Protein AF-A0A9D1E5A9-F1 (afdb_monomer_lite)

Sequence (205 aa):
MDGVTQFFGNIFSHISALPFGQLIVIALGVYGGLMAVYAALCALSPRLRSVSKKPVLHFITVFSVVFLGLLLIEMSMNEALFFAALFWLAGYLYYGALCALARPRARTAPRPSNYVSSLPPRAAPREVPREVPPAANSGVRLDHALSIADKLLLKPLSRADRQELEKIKTTLTVIQVKGNPTAQEGEIINGQFNALVKLMAKYGY

Secondary structure (DSSP, 8-state):
-HHHHHHHHHHHHHHHTS-HHHHHHHHHHHHHHHHHHHHHHHHH-HHHHHS--HHHHHHHHHHHHHHHHHHTTTS-HHHHHHHHHHHHHHHHHHHHHHHHHTPPS------------------PPP---------TTHHHHHHHHHHHHHHHHTS---HHHHHHHHHHHHHHHHHHHTSS--HHHHHHHHHHHHHHHHHHHHH--

pLDDT: mean 70.75, std 15.89, range [37.22, 92.44]

Organism: NCBI:txid2840744

Radius of gyration: 29.22 Å; chains: 1; bounding box: 62×41×79 Å

Structure (mmCIF, N/CA/C/O backbone):
data_AF-A0A9D1E5A9-F1
#
_entry.id   AF-A0A9D1E5A9-F1
#
loop_
_atom_site.group_PDB
_atom_site.id
_atom_site.type_symbol
_atom_site.label_atom_id
_atom_site.label_alt_id
_atom_site.label_comp_id
_atom_site.label_asym_id
_atom_site.label_entity_id
_atom_site.label_seq_id
_atom_site.pdbx_PDB_ins_code
_atom_site.Cartn_x
_atom_site.Cartn_y
_atom_site.Cartn_z
_atom_site.occupancy
_atom_site.B_iso_or_equiv
_atom_site.auth_seq_id
_atom_site.auth_comp_id
_atom_site.auth_asym_id
_atom_site.auth_atom_id
_atom_site.pdbx_PDB_model_num
ATOM 1 N N . MET A 1 1 ? 28.689 -18.871 -6.318 1.00 57.12 1 MET A N 1
ATOM 2 C CA . MET A 1 1 ? 27.641 -17.811 -6.308 1.00 57.12 1 MET A CA 1
ATOM 3 C C . MET A 1 1 ? 26.966 -17.652 -7.677 1.00 57.12 1 MET A C 1
ATOM 5 O O . MET A 1 1 ? 26.038 -16.871 -7.834 1.00 57.12 1 MET A O 1
ATOM 9 N N . ASP A 1 2 ? 27.379 -18.450 -8.654 1.00 69.50 2 ASP A N 1
ATOM 10 C CA . ASP A 1 2 ? 27.373 -18.121 -10.078 1.00 69.50 2 ASP A CA 1
ATOM 11 C C . ASP A 1 2 ? 26.014 -18.383 -10.733 1.00 69.50 2 ASP A C 1
ATOM 13 O O . ASP A 1 2 ? 25.597 -17.648 -11.624 1.00 69.50 2 ASP A O 1
ATOM 17 N N . GLY A 1 3 ? 25.264 -19.360 -10.210 1.00 73.94 3 GLY A N 1
ATOM 18 C CA . GLY A 1 3 ? 23.892 -19.640 -10.639 1.00 73.94 3 GLY A CA 1
ATOM 19 C C . GLY A 1 3 ? 22.911 -18.498 -10.346 1.00 73.94 3 GLY A C 1
ATOM 20 O O . GLY A 1 3 ? 21.967 -18.303 -11.105 1.00 73.94 3 GLY A O 1
ATOM 21 N N . VAL A 1 4 ? 23.148 -17.695 -9.299 1.00 76.81 4 VAL A N 1
ATOM 22 C CA . VAL A 1 4 ? 22.325 -16.506 -9.008 1.00 76.81 4 VAL A CA 1
ATOM 23 C C . VAL A 1 4 ? 22.627 -15.404 -10.024 1.00 76.81 4 VAL A C 1
ATOM 25 O O . VAL A 1 4 ? 21.707 -14.804 -10.576 1.00 76.81 4 VAL A O 1
ATOM 28 N N . THR A 1 5 ? 23.906 -15.186 -10.338 1.00 80.56 5 THR A N 1
ATOM 29 C CA . THR A 1 5 ? 24.345 -14.223 -11.357 1.00 80.56 5 THR A CA 1
ATOM 30 C C . THR A 1 5 ? 23.850 -14.605 -12.754 1.00 80.56 5 THR A C 1
ATOM 32 O O . THR A 1 5 ? 23.368 -13.739 -13.478 1.00 80.56 5 THR A O 1
ATOM 35 N N . GLN A 1 6 ? 23.884 -15.894 -13.120 1.00 81.81 6 GLN A N 1
ATOM 36 C CA . GLN A 1 6 ? 23.291 -16.397 -14.368 1.00 81.81 6 GLN A CA 1
ATOM 37 C C . GLN A 1 6 ? 21.768 -16.234 -14.404 1.00 81.81 6 GLN A C 1
ATOM 39 O O . GLN A 1 6 ? 21.230 -15.822 -15.428 1.00 81.81 6 GLN A O 1
ATOM 44 N N . PHE A 1 7 ? 21.065 -16.517 -13.304 1.00 82.50 7 PHE A N 1
ATOM 45 C CA . PHE A 1 7 ? 19.612 -16.349 -13.230 1.00 82.50 7 PHE A CA 1
ATOM 46 C C . PHE A 1 7 ? 19.197 -14.888 -13.446 1.00 82.50 7 PHE A C 1
ATOM 48 O O . PHE A 1 7 ? 18.359 -14.607 -14.304 1.00 82.50 7 PHE A O 1
ATOM 55 N N . PHE A 1 8 ? 19.834 -13.946 -12.741 1.00 82.56 8 PHE A N 1
ATOM 56 C CA . PHE A 1 8 ? 19.594 -12.520 -12.966 1.00 82.56 8 PHE A CA 1
ATOM 57 C C . PHE A 1 8 ? 20.045 -12.065 -14.357 1.00 82.56 8 PHE A C 1
ATOM 59 O O . PHE A 1 8 ? 19.321 -11.298 -14.979 1.00 82.56 8 PHE A O 1
ATOM 66 N N . GLY A 1 9 ? 21.168 -12.565 -14.882 1.00 80.88 9 GLY A N 1
ATOM 67 C CA . GLY A 1 9 ? 21.635 -12.258 -16.238 1.00 80.88 9 GLY A CA 1
ATOM 68 C C . GLY A 1 9 ? 20.645 -12.681 -17.328 1.00 80.88 9 GLY A C 1
ATOM 69 O O . GLY A 1 9 ? 20.350 -11.889 -18.220 1.00 80.88 9 GLY A O 1
ATOM 70 N N . ASN A 1 10 ? 20.067 -13.880 -17.214 1.00 81.88 10 ASN A N 1
ATOM 71 C CA . ASN A 1 10 ? 19.037 -14.375 -18.133 1.00 81.88 10 ASN A CA 1
ATOM 72 C C . ASN A 1 10 ? 17.730 -13.577 -18.014 1.00 81.88 10 ASN A C 1
ATOM 74 O O . ASN A 1 10 ? 17.107 -13.250 -19.018 1.00 81.88 10 ASN A O 1
ATOM 78 N N . ILE A 1 11 ? 17.314 -13.213 -16.796 1.00 80.50 11 ILE A N 1
ATOM 79 C CA . ILE A 1 11 ? 16.156 -12.328 -16.607 1.00 80.50 11 ILE A CA 1
ATOM 80 C C . ILE A 1 11 ? 16.420 -10.957 -17.240 1.00 80.50 11 ILE A C 1
ATOM 82 O O . ILE A 1 11 ? 15.552 -10.424 -17.927 1.00 80.50 11 ILE A O 1
ATOM 86 N N . PHE A 1 12 ? 17.616 -10.396 -17.054 1.00 77.56 12 PHE A N 1
ATOM 87 C CA . PHE A 1 12 ? 17.957 -9.075 -17.570 1.00 77.56 12 PHE A CA 1
ATOM 88 C C . PHE A 1 12 ? 18.036 -9.050 -19.100 1.00 77.56 12 PHE A C 1
ATOM 90 O O . PHE A 1 12 ? 17.557 -8.093 -19.698 1.00 77.56 12 PHE A O 1
ATOM 97 N N . SER A 1 13 ? 18.562 -10.102 -19.741 1.00 80.56 13 SER A N 1
ATOM 98 C CA . SER A 1 13 ? 18.599 -10.210 -21.207 1.00 80.56 13 SER A CA 1
ATOM 99 C C . SER A 1 13 ? 17.213 -10.412 -21.828 1.00 80.56 13 SER A C 1
ATOM 101 O O . SER A 1 13 ? 16.946 -9.894 -22.911 1.00 80.56 13 SER A O 1
ATOM 103 N N . HIS A 1 14 ? 16.297 -11.097 -21.136 1.00 76.69 14 HIS A N 1
ATOM 104 C CA . HIS A 1 14 ? 14.894 -11.164 -21.550 1.00 76.69 14 HIS A CA 1
ATOM 105 C C . HIS A 1 14 ? 14.150 -9.837 -21.340 1.00 76.69 14 HIS A C 1
ATOM 107 O O . HIS A 1 14 ? 13.313 -9.483 -22.165 1.00 76.69 14 HIS A O 1
ATOM 113 N N . ILE A 1 15 ? 14.460 -9.085 -20.278 1.00 73.56 15 ILE A N 1
ATOM 114 C CA . ILE A 1 15 ? 13.866 -7.766 -20.008 1.00 73.56 15 ILE A CA 1
ATOM 115 C C . ILE A 1 15 ? 14.367 -6.709 -21.001 1.00 73.56 15 ILE A C 1
ATOM 117 O O . ILE A 1 15 ? 13.559 -5.942 -21.513 1.00 73.56 15 ILE A O 1
ATOM 121 N N . SER A 1 16 ? 15.667 -6.677 -21.314 1.00 71.56 16 SER A N 1
ATOM 122 C CA . SER A 1 16 ? 16.247 -5.691 -22.239 1.00 71.56 16 SER A CA 1
ATOM 123 C C . SER A 1 16 ? 15.871 -5.919 -23.707 1.00 71.56 16 SER A C 1
ATOM 125 O O . SER A 1 16 ? 16.004 -5.005 -24.517 1.00 71.56 16 SER A O 1
ATOM 127 N N . ALA A 1 17 ? 15.380 -7.112 -24.054 1.00 77.88 17 ALA A N 1
ATOM 128 C CA . ALA A 1 17 ? 14.833 -7.418 -25.373 1.00 77.88 17 ALA A CA 1
ATOM 129 C C . ALA A 1 17 ? 13.390 -6.908 -25.577 1.00 77.88 17 ALA A C 1
ATOM 131 O O . ALA A 1 17 ? 12.892 -6.934 -26.704 1.00 77.88 17 ALA A O 1
ATOM 132 N N . LEU A 1 18 ? 12.699 -6.467 -24.516 1.00 76.69 18 LEU A N 1
ATOM 133 C CA . LEU A 1 18 ? 11.325 -5.970 -24.604 1.00 76.69 18 LEU A CA 1
ATOM 134 C C . LEU A 1 18 ? 11.294 -4.458 -24.880 1.00 76.69 18 LEU A C 1
ATOM 136 O O . LEU A 1 18 ? 11.991 -3.698 -24.206 1.00 76.69 18 LEU A O 1
ATOM 140 N N . PRO A 1 19 ? 10.439 -3.977 -25.803 1.00 84.38 19 PRO A N 1
ATOM 141 C CA . PRO A 1 19 ? 10.225 -2.547 -25.981 1.00 84.38 19 PRO A CA 1
ATOM 142 C C . PRO A 1 19 ? 9.582 -1.940 -24.726 1.00 84.38 19 PRO A C 1
ATOM 144 O O . PRO A 1 19 ? 8.688 -2.530 -24.112 1.00 84.38 19 PRO A O 1
ATOM 147 N N . PHE A 1 20 ? 9.984 -0.717 -24.385 1.00 80.31 20 PHE A N 1
ATOM 148 C CA . PHE A 1 20 ? 9.565 0.005 -23.179 1.00 80.31 20 PHE A CA 1
ATOM 149 C C . PHE A 1 20 ? 8.044 0.054 -22.959 1.00 80.31 20 PHE A C 1
ATOM 151 O O . PHE A 1 20 ? 7.558 -0.179 -21.850 1.00 80.31 20 PHE A O 1
ATOM 158 N N . GLY A 1 21 ? 7.268 0.248 -24.030 1.00 82.50 21 GLY A N 1
ATOM 159 C CA . GLY A 1 21 ? 5.804 0.213 -23.967 1.00 82.50 21 GLY A CA 1
ATOM 160 C C . GLY A 1 21 ? 5.240 -1.119 -23.450 1.00 82.50 21 GLY A C 1
ATOM 161 O O . GLY A 1 21 ? 4.269 -1.118 -22.695 1.00 82.50 21 GLY A O 1
ATOM 162 N N . GLN A 1 22 ? 5.864 -2.258 -23.776 1.00 84.50 22 GLN A N 1
ATOM 163 C CA . GLN A 1 22 ? 5.461 -3.560 -23.230 1.00 84.50 22 GLN A CA 1
ATOM 164 C C . GLN A 1 22 ? 5.845 -3.698 -21.753 1.00 84.50 22 GLN A C 1
ATOM 166 O O . GLN A 1 22 ? 5.045 -4.215 -20.977 1.00 84.50 22 GLN A O 1
ATOM 171 N N . LEU A 1 23 ? 7.006 -3.183 -21.334 1.00 84.44 23 LEU A N 1
ATOM 172 C CA . LEU A 1 23 ? 7.415 -3.168 -19.922 1.00 84.44 23 LEU A CA 1
ATOM 173 C C . LEU A 1 23 ? 6.432 -2.367 -19.052 1.00 84.44 23 LEU A C 1
ATOM 175 O O . LEU A 1 23 ? 6.016 -2.852 -17.998 1.00 84.44 23 LEU A O 1
ATOM 179 N N . ILE A 1 24 ? 5.982 -1.199 -19.524 1.00 87.00 24 ILE A N 1
ATOM 180 C CA . ILE A 1 24 ? 4.934 -0.404 -18.863 1.00 87.00 24 ILE A CA 1
ATOM 181 C C . ILE A 1 24 ? 3.610 -1.176 -18.786 1.00 87.00 24 ILE A C 1
ATOM 183 O O . ILE A 1 24 ? 3.002 -1.237 -17.717 1.00 87.00 24 ILE A O 1
ATOM 187 N N . VAL A 1 25 ? 3.161 -1.787 -19.889 1.00 88.44 25 VAL A N 1
ATOM 188 C CA . VAL A 1 25 ? 1.900 -2.553 -19.923 1.00 88.44 25 VAL A CA 1
ATOM 189 C C . VAL A 1 25 ? 1.951 -3.765 -18.988 1.00 88.44 25 VAL A C 1
ATOM 191 O O . VAL A 1 25 ? 0.981 -4.017 -18.275 1.00 88.44 25 VAL A O 1
ATOM 194 N N . ILE A 1 26 ? 3.079 -4.479 -18.923 1.00 87.69 26 ILE A N 1
ATOM 195 C CA . ILE A 1 26 ? 3.280 -5.598 -17.992 1.00 87.69 26 ILE A CA 1
ATOM 196 C C . ILE A 1 26 ? 3.253 -5.097 -16.542 1.00 87.69 26 ILE A C 1
ATOM 198 O O . ILE A 1 26 ? 2.533 -5.663 -15.720 1.00 87.69 26 ILE A O 1
ATOM 202 N N . ALA A 1 27 ? 3.968 -4.014 -16.220 1.00 87.75 27 ALA A N 1
ATOM 203 C CA . ALA A 1 27 ? 3.988 -3.442 -14.873 1.00 87.75 27 ALA A CA 1
ATOM 204 C C . ALA A 1 27 ? 2.586 -2.993 -14.414 1.00 87.75 27 ALA A C 1
ATOM 206 O O . ALA A 1 27 ? 2.121 -3.387 -13.340 1.00 87.75 27 ALA A O 1
ATOM 207 N N . LEU A 1 28 ? 1.875 -2.229 -15.252 1.00 88.94 28 LEU A N 1
ATOM 208 C CA . LEU A 1 28 ? 0.501 -1.794 -14.989 1.00 88.94 28 LEU A CA 1
ATOM 209 C C . LEU A 1 28 ? -0.476 -2.976 -14.909 1.00 88.94 28 LEU A C 1
ATOM 211 O O . LEU A 1 28 ? -1.363 -2.970 -14.057 1.00 88.94 28 LEU A O 1
ATOM 215 N N . GLY A 1 29 ? -0.299 -4.000 -15.747 1.00 89.19 29 GLY A N 1
ATOM 216 C CA . GLY A 1 29 ? -1.108 -5.218 -15.747 1.00 89.19 29 GLY A CA 1
ATOM 217 C C . GLY A 1 29 ? -0.945 -6.042 -14.468 1.00 89.19 29 GLY A C 1
ATOM 218 O O . GLY A 1 29 ? -1.941 -6.448 -13.872 1.00 89.19 29 GLY A O 1
ATOM 219 N N . VAL A 1 30 ? 0.290 -6.229 -13.990 1.00 90.50 30 VAL A N 1
ATOM 220 C CA . VAL A 1 30 ? 0.578 -6.927 -12.723 1.00 90.50 30 VAL A CA 1
ATOM 221 C C . VAL A 1 30 ? 0.002 -6.159 -11.532 1.00 90.50 30 VAL A C 1
ATOM 223 O O . VAL A 1 30 ? -0.677 -6.752 -10.693 1.00 90.50 30 VAL A O 1
ATOM 226 N N . TYR A 1 31 ? 0.207 -4.840 -11.472 1.00 88.69 31 TYR A N 1
ATOM 227 C CA . TYR A 1 31 ? -0.362 -3.999 -10.416 1.00 88.69 31 TYR A CA 1
ATOM 228 C C . TYR A 1 31 ? -1.895 -4.003 -10.438 1.00 88.69 31 TYR A C 1
ATOM 230 O O . TYR A 1 31 ? -2.531 -4.287 -9.422 1.00 88.69 31 TYR A O 1
ATOM 238 N N . GLY A 1 32 ? -2.497 -3.739 -11.600 1.00 88.44 32 GLY A N 1
ATOM 239 C CA . GLY A 1 32 ? -3.946 -3.726 -11.785 1.00 88.44 32 GLY A CA 1
ATOM 240 C C . GLY A 1 32 ? -4.581 -5.080 -11.472 1.00 88.44 32 GLY A C 1
ATOM 241 O O . GLY A 1 32 ? -5.605 -5.126 -10.793 1.00 88.44 32 GLY A O 1
ATOM 242 N N . GLY A 1 33 ? -3.941 -6.180 -11.879 1.00 89.75 33 GLY A N 1
ATOM 243 C CA . GLY A 1 33 ? -4.360 -7.546 -11.569 1.00 89.75 33 GLY A CA 1
ATOM 244 C C . GLY A 1 33 ? -4.317 -7.856 -10.073 1.00 89.75 33 GLY A C 1
ATOM 245 O O . GLY A 1 33 ? -5.323 -8.294 -9.515 1.00 89.75 33 GLY A O 1
ATOM 246 N N . LEU A 1 34 ? -3.201 -7.568 -9.392 1.00 90.31 34 LEU A N 1
ATOM 247 C CA . LEU A 1 34 ? -3.078 -7.738 -7.936 1.00 90.31 34 LEU A CA 1
ATOM 248 C C . LEU A 1 34 ? -4.129 -6.921 -7.174 1.00 90.31 34 LEU A C 1
ATOM 250 O O . LEU A 1 34 ? -4.752 -7.425 -6.236 1.00 90.31 34 LEU A O 1
ATOM 254 N N . MET A 1 35 ? -4.371 -5.683 -7.606 1.00 87.88 35 MET A N 1
ATOM 255 C CA . MET A 1 35 ? -5.405 -4.829 -7.030 1.00 87.88 35 MET A CA 1
ATOM 256 C C . MET A 1 35 ? -6.804 -5.404 -7.277 1.00 87.88 35 MET A C 1
ATOM 258 O O . MET A 1 35 ? -7.547 -5.597 -6.318 1.00 87.88 35 MET A O 1
ATOM 262 N N . ALA A 1 36 ? -7.155 -5.770 -8.512 1.00 88.19 36 ALA A N 1
ATOM 263 C CA . ALA A 1 36 ? -8.452 -6.363 -8.841 1.00 88.19 36 ALA A CA 1
ATOM 264 C C . ALA A 1 36 ? -8.721 -7.666 -8.063 1.00 88.19 36 ALA A C 1
ATOM 266 O O . ALA A 1 36 ? -9.808 -7.837 -7.508 1.00 88.19 36 ALA A O 1
ATOM 267 N N . VAL A 1 37 ? -7.720 -8.545 -7.935 1.00 89.94 37 VAL A N 1
ATOM 268 C CA . VAL A 1 37 ? -7.804 -9.765 -7.114 1.00 89.94 37 VAL A CA 1
ATOM 269 C C . VAL A 1 37 ? -8.020 -9.418 -5.639 1.00 89.94 37 VAL A C 1
ATOM 271 O O . VAL A 1 37 ? -8.898 -9.994 -4.997 1.00 89.94 37 VAL A O 1
ATOM 274 N N . TYR A 1 38 ? -7.301 -8.434 -5.091 1.00 86.06 38 TYR A N 1
ATOM 275 C CA . 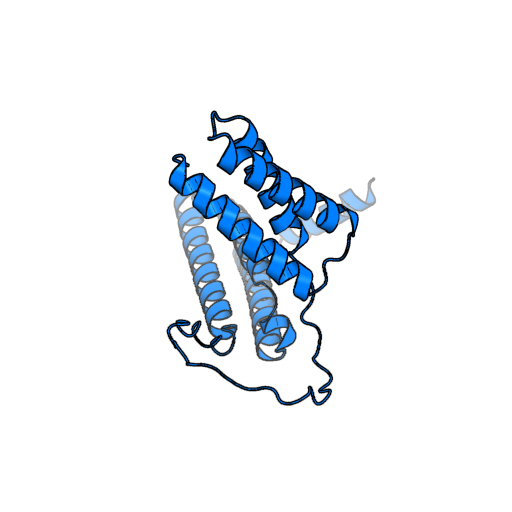TYR A 1 38 ? -7.503 -7.990 -3.709 1.00 86.06 38 TYR A CA 1
ATOM 276 C C . TYR A 1 38 ? -8.894 -7.367 -3.481 1.00 86.06 38 TYR A C 1
ATOM 278 O O . TYR A 1 38 ? -9.517 -7.617 -2.443 1.00 86.06 38 TYR A O 1
ATOM 286 N N . ALA A 1 39 ? -9.422 -6.603 -4.445 1.00 84.88 39 ALA A N 1
ATOM 287 C CA . ALA A 1 39 ? -10.789 -6.083 -4.411 1.00 84.88 39 ALA A CA 1
ATOM 288 C C . ALA A 1 39 ? -11.824 -7.216 -4.425 1.00 84.88 39 ALA A C 1
ATOM 290 O O . ALA A 1 39 ? -12.726 -7.222 -3.585 1.00 84.88 39 ALA A O 1
ATOM 291 N N . ALA A 1 40 ? -11.664 -8.199 -5.316 1.00 85.81 40 ALA A N 1
ATOM 292 C CA . ALA A 1 40 ? -12.538 -9.364 -5.407 1.00 85.81 40 ALA A CA 1
ATOM 293 C C . ALA A 1 40 ? -12.523 -10.185 -4.107 1.00 85.81 40 ALA A C 1
ATOM 295 O O . ALA A 1 40 ? -13.580 -10.486 -3.558 1.00 85.81 40 ALA A O 1
ATOM 296 N N . LEU A 1 41 ? -11.345 -10.457 -3.535 1.00 85.88 41 LEU A N 1
ATOM 297 C CA . LEU A 1 41 ? -11.213 -11.137 -2.242 1.00 85.88 41 LEU A CA 1
ATOM 298 C C . LEU A 1 41 ? -11.850 -10.337 -1.090 1.00 85.88 41 LEU A C 1
ATOM 300 O O . LEU A 1 41 ? -12.498 -10.924 -0.220 1.00 85.88 41 LEU A O 1
ATOM 304 N N . CYS A 1 42 ? -11.729 -9.005 -1.092 1.00 79.69 42 CYS A N 1
ATOM 305 C CA . CYS A 1 42 ? -12.414 -8.120 -0.139 1.00 79.69 42 CYS A CA 1
ATOM 306 C C . CYS A 1 42 ? -13.944 -8.092 -0.304 1.00 79.69 42 CYS A C 1
ATOM 308 O O . CYS A 1 42 ? -14.647 -7.826 0.673 1.00 79.69 42 CYS A O 1
ATOM 310 N N . ALA A 1 43 ? -14.457 -8.308 -1.518 1.00 80.00 43 ALA A N 1
ATOM 311 C CA . ALA A 1 43 ? -15.889 -8.359 -1.804 1.00 80.00 43 ALA A CA 1
ATOM 312 C C . ALA A 1 43 ? -16.492 -9.725 -1.438 1.00 80.00 43 ALA A C 1
ATOM 314 O O . ALA A 1 43 ? -17.540 -9.782 -0.797 1.00 80.00 43 ALA A O 1
ATOM 315 N N . LEU A 1 44 ? -15.799 -10.812 -1.793 1.00 83.62 44 LEU A N 1
ATOM 316 C CA . LEU A 1 44 ? -16.226 -12.195 -1.570 1.00 83.62 44 LEU A CA 1
ATOM 317 C C . LEU A 1 44 ? -16.075 -12.647 -0.110 1.00 83.62 44 LEU A C 1
ATOM 319 O O . LEU A 1 44 ? -16.846 -13.489 0.346 1.00 83.62 44 LEU A O 1
ATOM 323 N N . SER A 1 45 ? -15.102 -12.111 0.640 1.00 79.50 45 SER A N 1
ATOM 324 C CA . SER A 1 45 ? -14.826 -12.560 2.010 1.00 79.50 45 SER A CA 1
ATOM 325 C C . SER A 1 45 ? -15.054 -11.463 3.072 1.00 79.50 45 SER A C 1
ATOM 327 O O . SER A 1 45 ? -14.317 -10.472 3.142 1.00 79.50 45 SER A O 1
ATOM 329 N N . PRO A 1 46 ? -16.026 -11.637 3.995 1.00 69.31 46 PRO A N 1
ATOM 330 C CA . PRO A 1 46 ? -16.249 -10.678 5.080 1.00 69.31 46 PRO A CA 1
ATOM 331 C C . PRO A 1 46 ? -15.088 -10.656 6.086 1.00 69.31 46 PRO A C 1
ATOM 333 O O . PRO A 1 46 ? -14.892 -9.658 6.777 1.00 69.31 46 PRO A O 1
ATOM 336 N N . ARG A 1 47 ? -14.280 -11.728 6.138 1.00 71.38 47 ARG A N 1
ATOM 337 C CA . ARG A 1 47 ? -13.070 -11.801 6.966 1.00 71.38 47 ARG A CA 1
ATOM 338 C C . ARG A 1 47 ? -12.026 -10.777 6.511 1.00 71.38 47 ARG A C 1
ATOM 340 O O . ARG A 1 47 ? -11.685 -9.913 7.315 1.00 71.38 47 ARG A O 1
ATOM 347 N N . LEU A 1 48 ? -11.591 -10.772 5.242 1.00 70.88 48 LEU A N 1
ATOM 348 C CA . LEU A 1 48 ? -10.614 -9.774 4.765 1.00 70.88 48 LEU A CA 1
ATOM 349 C C . LEU A 1 48 ? -11.180 -8.348 4.792 1.00 70.88 48 LEU A C 1
ATOM 351 O O . LEU A 1 48 ? -10.436 -7.402 5.036 1.00 70.88 48 LEU A O 1
ATOM 355 N N . ARG A 1 49 ? -12.499 -8.181 4.634 1.00 69.19 49 ARG A N 1
ATOM 356 C CA . ARG A 1 49 ? -13.177 -6.883 4.790 1.00 69.19 49 ARG A CA 1
ATOM 357 C C . ARG A 1 49 ? -12.996 -6.269 6.190 1.00 69.19 49 ARG A C 1
ATOM 359 O O . ARG A 1 49 ? -13.026 -5.049 6.303 1.00 69.19 49 ARG A O 1
ATOM 366 N N . SER A 1 50 ? -12.784 -7.090 7.225 1.00 65.44 50 SER A N 1
ATOM 367 C CA . SER A 1 50 ? -12.508 -6.648 8.605 1.00 65.44 50 SER A CA 1
ATOM 368 C C . SER A 1 50 ? -11.021 -6.417 8.926 1.00 65.44 50 SER A C 1
ATOM 370 O O . SER A 1 50 ? -10.707 -5.821 9.956 1.00 65.44 50 SER A O 1
ATOM 372 N N . VAL A 1 51 ? -10.101 -6.856 8.056 1.00 78.19 51 VAL A N 1
ATOM 373 C CA . VAL A 1 51 ? -8.649 -6.705 8.251 1.00 78.19 51 VAL A CA 1
ATOM 374 C C . VAL A 1 51 ? -8.209 -5.270 7.941 1.00 78.19 51 VAL A C 1
ATOM 376 O O . VAL A 1 51 ? -8.768 -4.588 7.080 1.00 78.19 51 VAL A O 1
ATOM 379 N N . SER A 1 52 ? -7.186 -4.788 8.651 1.00 74.50 52 SER A N 1
ATOM 380 C CA . SER A 1 52 ? -6.658 -3.438 8.459 1.00 74.50 52 SER A CA 1
ATOM 381 C C . SER A 1 52 ? -6.047 -3.269 7.060 1.00 74.50 52 SER A C 1
ATOM 383 O O . SER A 1 52 ? -5.136 -3.987 6.658 1.00 74.50 52 SER A O 1
ATOM 385 N N . LYS A 1 53 ? -6.525 -2.273 6.306 1.00 80.12 53 LYS A N 1
ATOM 386 C CA . LYS A 1 53 ? -6.099 -2.044 4.912 1.00 80.12 53 LYS A CA 1
ATOM 387 C C . LYS A 1 53 ? -4.775 -1.288 4.763 1.00 80.12 53 LYS A C 1
ATOM 389 O O . LYS A 1 53 ? -4.294 -1.114 3.648 1.00 80.12 53 LYS A O 1
ATOM 394 N N . LYS A 1 54 ? -4.149 -0.890 5.878 1.00 78.75 54 LYS A N 1
ATOM 395 C CA . LYS A 1 54 ? -2.874 -0.148 5.925 1.00 78.75 54 LYS A CA 1
ATOM 396 C C . LYS A 1 54 ? -1.750 -0.726 5.033 1.00 78.75 54 LYS A C 1
ATOM 398 O O . LYS A 1 54 ? -1.027 0.088 4.456 1.00 78.75 54 LYS A O 1
ATOM 403 N N . PRO A 1 55 ? -1.588 -2.058 4.861 1.00 84.06 55 PRO A N 1
ATOM 404 C CA . PRO A 1 55 ? -0.562 -2.609 3.970 1.00 84.06 55 PRO A CA 1
ATOM 405 C C . PRO A 1 55 ? -0.755 -2.230 2.495 1.00 84.06 55 PRO A C 1
ATOM 407 O O . PRO A 1 55 ? 0.228 -2.033 1.790 1.00 84.06 55 PRO A O 1
ATOM 410 N N . VAL A 1 56 ? -2.001 -2.048 2.036 1.00 84.62 56 VAL A N 1
ATOM 411 C CA . VAL A 1 56 ? -2.307 -1.670 0.642 1.00 84.62 56 VAL A CA 1
ATOM 412 C C . VAL A 1 56 ? -1.718 -0.300 0.306 1.00 84.62 56 VAL A C 1
ATOM 414 O O . VAL A 1 56 ? -1.178 -0.116 -0.777 1.00 84.62 56 VAL A O 1
ATOM 417 N N . LEU A 1 57 ? -1.751 0.647 1.249 1.00 84.75 57 LEU A N 1
ATOM 418 C CA . LEU A 1 57 ? -1.172 1.980 1.057 1.00 84.75 57 LEU A CA 1
ATOM 419 C C . LEU A 1 57 ? 0.361 1.931 0.944 1.00 84.75 57 LEU A C 1
ATOM 421 O O . LEU A 1 57 ? 0.936 2.638 0.125 1.00 84.75 57 LEU A O 1
ATOM 425 N N . HIS A 1 58 ? 1.019 1.048 1.702 1.00 87.12 58 HIS A N 1
ATOM 426 C CA . HIS A 1 58 ? 2.464 0.830 1.578 1.00 87.12 58 HIS A CA 1
ATOM 427 C C . HIS A 1 58 ? 2.813 0.178 0.234 1.00 87.12 58 HIS A C 1
ATOM 429 O O . HIS A 1 58 ? 3.760 0.604 -0.420 1.00 87.12 58 HIS A O 1
ATOM 435 N N . PHE A 1 59 ? 2.014 -0.800 -0.210 1.00 88.50 59 PHE A N 1
ATOM 436 C CA . PHE A 1 59 ? 2.164 -1.433 -1.521 1.00 88.50 59 PHE A CA 1
ATOM 437 C C . PHE A 1 59 ? 2.015 -0.426 -2.672 1.00 88.50 59 PHE A C 1
ATOM 439 O O . PHE A 1 59 ? 2.866 -0.405 -3.557 1.00 88.50 59 PHE A O 1
ATOM 446 N N . ILE A 1 60 ? 1.000 0.451 -2.625 1.00 89.62 60 ILE A N 1
ATOM 447 C CA . ILE A 1 60 ? 0.824 1.545 -3.596 1.00 89.62 60 ILE A CA 1
ATOM 448 C C . ILE A 1 60 ? 2.082 2.416 -3.643 1.00 89.62 60 ILE A C 1
ATOM 450 O O . ILE A 1 60 ? 2.644 2.590 -4.716 1.00 89.62 60 ILE A O 1
ATOM 454 N N . THR A 1 61 ? 2.565 2.913 -2.500 1.00 90.44 61 THR A N 1
ATOM 455 C CA . THR A 1 61 ? 3.735 3.806 -2.459 1.00 90.44 61 THR A CA 1
ATOM 456 C C . THR A 1 61 ? 5.007 3.136 -2.983 1.00 90.44 61 THR A C 1
ATOM 458 O O . THR A 1 61 ? 5.710 3.735 -3.793 1.00 90.44 61 THR A O 1
ATOM 461 N N . VAL A 1 62 ? 5.295 1.892 -2.583 1.00 91.06 62 VAL A N 1
ATOM 462 C CA . VAL A 1 62 ? 6.463 1.148 -3.091 1.00 91.06 62 VAL A CA 1
ATOM 463 C C . VAL A 1 62 ? 6.350 0.934 -4.601 1.00 91.06 62 VAL A C 1
ATOM 465 O O . VAL A 1 62 ? 7.308 1.194 -5.327 1.00 91.06 62 VAL A O 1
ATOM 468 N N . PHE A 1 63 ? 5.175 0.532 -5.097 1.00 90.50 63 PHE A N 1
ATOM 469 C CA . PHE A 1 63 ? 4.971 0.338 -6.529 1.00 90.50 63 PHE A CA 1
ATOM 470 C C . PHE A 1 63 ? 5.059 1.659 -7.310 1.00 90.50 63 PHE A C 1
ATOM 472 O O . PHE A 1 63 ? 5.635 1.678 -8.391 1.00 90.50 63 PHE A O 1
ATOM 479 N N . SER A 1 64 ? 4.573 2.779 -6.764 1.00 89.25 64 SER A N 1
ATOM 480 C CA . SER A 1 64 ? 4.717 4.109 -7.373 1.00 89.25 64 SER A CA 1
ATOM 481 C C . SER A 1 64 ? 6.182 4.527 -7.537 1.00 89.25 64 SER A C 1
ATOM 483 O O . SER A 1 64 ? 6.523 5.112 -8.561 1.00 89.25 64 SER A O 1
ATOM 485 N N . VAL A 1 65 ? 7.059 4.200 -6.579 1.00 91.44 65 VAL A N 1
ATOM 486 C CA . VAL A 1 65 ? 8.509 4.456 -6.694 1.00 91.44 65 VAL A CA 1
ATOM 487 C C . VAL A 1 65 ? 9.143 3.573 -7.773 1.00 91.44 65 VAL A C 1
ATOM 489 O O . VAL A 1 65 ? 9.926 4.070 -8.579 1.00 91.44 65 VAL A O 1
ATOM 492 N N . VAL A 1 66 ? 8.775 2.288 -7.844 1.00 90.25 66 VAL A N 1
ATOM 493 C CA . VAL A 1 66 ? 9.242 1.379 -8.910 1.00 90.25 66 VAL A CA 1
ATOM 494 C C . VAL A 1 66 ? 8.757 1.846 -10.288 1.00 90.25 66 VAL A C 1
ATOM 496 O O . VAL A 1 66 ? 9.534 1.861 -11.237 1.00 90.25 66 VAL A O 1
ATOM 499 N N . PHE A 1 67 ? 7.501 2.285 -10.396 1.00 90.81 67 PHE A N 1
ATOM 500 C CA . PHE A 1 67 ? 6.918 2.808 -11.631 1.00 90.81 67 PHE A CA 1
ATOM 501 C C . PHE A 1 67 ? 7.589 4.117 -12.074 1.00 90.81 67 PHE A C 1
ATOM 503 O O . PHE A 1 67 ? 7.921 4.254 -13.246 1.00 90.81 67 PHE A O 1
ATOM 510 N N . LEU A 1 68 ? 7.881 5.037 -11.145 1.00 90.75 68 LEU A N 1
ATOM 511 C CA . LEU A 1 68 ? 8.684 6.234 -11.423 1.00 90.75 68 LEU A CA 1
ATOM 512 C C . LEU A 1 68 ? 10.091 5.871 -11.923 1.00 90.75 68 LEU A C 1
ATOM 514 O O . LEU A 1 68 ? 10.545 6.427 -12.918 1.00 90.75 68 LEU A O 1
ATOM 518 N N . GLY A 1 69 ? 10.759 4.917 -11.266 1.00 89.81 69 GLY A N 1
ATOM 519 C CA . GLY A 1 69 ? 12.070 4.419 -11.690 1.00 89.81 69 GLY A CA 1
ATOM 520 C C . GLY A 1 69 ? 12.050 3.801 -13.090 1.00 89.81 69 GLY A C 1
ATOM 521 O O . GLY A 1 69 ? 13.005 3.973 -13.838 1.00 89.81 69 GLY A O 1
ATOM 522 N N . LEU A 1 70 ? 10.946 3.145 -13.466 1.00 88.19 70 LEU A N 1
ATOM 523 C CA . LEU A 1 70 ? 10.733 2.635 -14.818 1.00 88.19 70 LEU A CA 1
ATOM 524 C C . LEU A 1 70 ? 10.551 3.785 -15.822 1.00 88.19 70 LEU A C 1
ATOM 526 O O . LEU A 1 70 ? 11.215 3.802 -16.849 1.00 88.19 70 LEU A O 1
ATOM 530 N N . LEU A 1 71 ? 9.708 4.778 -15.515 1.00 88.31 71 LEU A N 1
ATOM 531 C CA . LEU A 1 71 ? 9.450 5.921 -16.402 1.00 88.31 71 LEU A CA 1
ATOM 532 C C . LEU A 1 71 ? 10.713 6.748 -16.699 1.00 88.31 71 LEU A C 1
ATOM 534 O O . LEU A 1 71 ? 10.896 7.195 -17.828 1.00 88.31 71 LEU A O 1
ATOM 538 N N . LEU A 1 72 ? 11.603 6.900 -15.714 1.00 90.44 72 LEU A N 1
ATOM 539 C CA . LEU A 1 72 ? 12.878 7.619 -15.842 1.00 90.44 72 LEU A CA 1
ATOM 540 C C . LEU A 1 72 ? 13.904 6.950 -16.782 1.00 90.44 72 LEU A C 1
ATOM 542 O O . LEU A 1 72 ? 14.959 7.535 -17.016 1.00 90.44 72 LEU A O 1
ATOM 546 N N . ILE A 1 73 ? 13.630 5.752 -17.315 1.00 86.81 73 ILE A N 1
ATOM 547 C CA . ILE A 1 73 ? 14.508 5.079 -18.289 1.00 86.81 73 ILE A CA 1
ATOM 548 C C . ILE A 1 73 ? 14.467 5.777 -19.658 1.00 86.81 73 ILE A C 1
ATOM 550 O O . ILE A 1 73 ? 15.499 5.872 -20.318 1.00 86.81 73 ILE A O 1
ATOM 554 N N . GLU A 1 74 ? 13.294 6.262 -20.083 1.00 85.44 74 GLU A N 1
ATOM 555 C CA . GLU A 1 74 ? 13.093 6.837 -21.427 1.00 85.44 74 GLU A CA 1
ATOM 556 C C . GLU A 1 74 ? 12.411 8.220 -21.411 1.00 85.44 74 GLU A C 1
ATOM 558 O O . GLU A 1 74 ? 12.580 8.996 -22.349 1.00 85.44 74 GLU A O 1
ATOM 563 N N . MET A 1 75 ? 11.674 8.577 -20.349 1.00 85.94 75 MET A N 1
ATOM 564 C CA . MET A 1 75 ? 10.966 9.862 -20.260 1.00 85.94 75 MET A CA 1
ATOM 565 C C . MET A 1 75 ? 11.785 10.952 -19.564 1.00 85.94 75 MET A C 1
ATOM 567 O O . MET A 1 75 ? 12.622 10.680 -18.700 1.00 85.94 75 MET A O 1
ATOM 571 N N . SER A 1 76 ? 11.478 12.219 -19.865 1.00 89.50 76 SER A N 1
ATOM 572 C CA . SER A 1 76 ? 12.053 13.336 -19.115 1.00 89.50 76 SER A CA 1
ATOM 573 C C . SER A 1 76 ? 11.579 13.329 -17.654 1.00 89.50 76 SER A C 1
ATOM 575 O O . SER A 1 76 ? 10.470 12.890 -17.337 1.00 89.50 76 SER A O 1
ATOM 577 N N . MET A 1 77 ? 12.404 13.859 -16.743 1.00 89.31 77 MET A N 1
ATOM 578 C CA . MET A 1 77 ? 12.123 13.844 -15.299 1.00 89.31 77 MET A CA 1
ATOM 579 C C . MET A 1 77 ? 10.753 14.451 -14.946 1.00 89.31 77 MET A C 1
ATOM 581 O O . MET A 1 77 ? 10.055 13.932 -14.078 1.00 89.31 77 MET A O 1
ATOM 585 N N . ASN A 1 78 ? 10.345 15.518 -15.638 1.00 91.31 78 ASN A N 1
ATOM 586 C CA . ASN A 1 78 ? 9.075 16.201 -15.386 1.00 91.31 78 ASN A CA 1
ATOM 587 C C . ASN A 1 78 ? 7.868 15.352 -15.819 1.00 91.31 78 ASN A C 1
ATOM 589 O O . ASN A 1 78 ? 6.875 15.278 -15.095 1.00 91.31 78 ASN A O 1
ATOM 593 N N . GLU A 1 79 ? 7.957 14.682 -16.970 1.00 87.69 79 GLU A N 1
ATOM 594 C CA . GLU A 1 79 ? 6.902 13.793 -17.471 1.00 87.69 79 GLU A CA 1
ATOM 595 C C . GLU A 1 79 ? 6.791 12.537 -16.601 1.00 87.69 79 GLU A C 1
ATOM 597 O O . GLU A 1 79 ? 5.693 12.171 -16.180 1.00 87.69 79 GLU A O 1
ATOM 602 N N . ALA A 1 80 ? 7.928 11.926 -16.250 1.00 89.75 80 ALA A N 1
ATOM 603 C CA . ALA A 1 80 ? 7.983 10.769 -15.363 1.00 89.75 80 ALA A CA 1
ATOM 604 C C . ALA A 1 80 ? 7.346 11.069 -13.992 1.00 89.75 80 ALA A C 1
ATOM 606 O O . ALA A 1 80 ? 6.531 10.284 -13.502 1.00 89.75 80 ALA A O 1
ATOM 607 N N . LEU A 1 81 ? 7.649 12.234 -13.401 1.00 90.94 81 LEU A N 1
ATOM 608 C CA . LEU A 1 81 ? 7.024 12.700 -12.159 1.00 90.94 81 LEU A CA 1
ATOM 609 C C . LEU A 1 81 ? 5.513 12.923 -12.309 1.00 90.94 81 LEU A C 1
ATOM 611 O O . LEU A 1 81 ? 4.756 12.537 -11.419 1.00 90.94 81 LEU A O 1
ATOM 615 N N . PHE A 1 82 ? 5.057 13.503 -13.423 1.00 91.62 82 PHE A N 1
ATOM 616 C CA . PHE A 1 82 ? 3.632 13.728 -13.680 1.00 91.62 82 PHE A CA 1
ATOM 617 C C . PHE A 1 82 ? 2.847 12.411 -13.786 1.00 91.62 82 PHE A C 1
ATOM 619 O O . PHE A 1 82 ? 1.840 12.231 -13.096 1.00 91.62 82 PHE A O 1
ATOM 626 N N . PHE A 1 83 ? 3.331 11.449 -14.578 1.00 89.19 83 PHE A N 1
ATOM 627 C CA . PHE A 1 83 ? 2.691 10.136 -14.707 1.00 89.19 83 PHE A CA 1
ATOM 628 C C . PHE A 1 83 ? 2.752 9.321 -13.408 1.00 89.19 83 PHE A C 1
ATOM 630 O O . PHE A 1 83 ? 1.757 8.693 -13.036 1.00 89.19 83 PHE A O 1
ATOM 637 N N . ALA A 1 84 ? 3.861 9.379 -12.663 1.00 90.94 84 ALA A N 1
ATOM 638 C CA . ALA A 1 84 ? 3.956 8.755 -11.345 1.00 90.94 84 ALA A CA 1
ATOM 639 C C . ALA A 1 84 ? 2.986 9.383 -10.328 1.00 90.94 84 ALA A C 1
ATOM 641 O O . ALA A 1 84 ? 2.360 8.655 -9.556 1.00 90.94 84 ALA A O 1
ATOM 642 N N . ALA A 1 85 ? 2.797 10.708 -10.351 1.00 91.19 85 ALA A N 1
ATOM 643 C CA . ALA A 1 85 ? 1.843 11.403 -9.488 1.00 91.19 85 ALA A CA 1
ATOM 644 C C . ALA A 1 85 ? 0.383 11.044 -9.821 1.00 91.19 85 ALA A C 1
ATOM 646 O O . ALA A 1 85 ? -0.401 10.782 -8.907 1.00 91.19 85 ALA A O 1
ATOM 647 N N . LEU A 1 86 ? 0.023 10.952 -11.109 1.00 92.00 86 LEU A N 1
ATOM 648 C CA . LEU A 1 86 ? -1.293 10.460 -11.542 1.00 92.00 86 LEU A CA 1
ATOM 649 C C . LEU A 1 86 ? -1.538 9.012 -11.097 1.00 92.00 86 LEU A C 1
ATOM 651 O O . LEU A 1 86 ? -2.610 8.694 -10.580 1.00 92.00 86 LEU A O 1
ATOM 655 N N . PHE A 1 87 ? -0.539 8.142 -11.252 1.00 90.50 87 PHE A N 1
ATOM 656 C CA . PHE A 1 87 ? -0.611 6.752 -10.811 1.00 90.50 87 PHE A CA 1
ATOM 657 C C . PHE A 1 87 ? -0.779 6.640 -9.284 1.00 90.50 87 PHE A C 1
ATOM 659 O O . PHE A 1 87 ? -1.630 5.891 -8.797 1.00 90.50 87 PHE A O 1
ATOM 666 N N . TRP A 1 88 ? -0.019 7.428 -8.519 1.00 91.94 88 TRP A N 1
ATOM 667 C CA . TRP A 1 88 ? -0.116 7.502 -7.059 1.00 91.94 88 TRP A CA 1
ATOM 668 C C . TRP A 1 88 ? -1.505 7.984 -6.613 1.00 91.94 88 TRP A C 1
ATOM 670 O O . TRP A 1 88 ? -2.147 7.337 -5.782 1.00 91.94 88 TRP A O 1
ATOM 680 N N . LEU A 1 89 ? -2.030 9.045 -7.240 1.00 92.44 89 LEU A N 1
ATOM 681 C CA . LEU A 1 89 ? -3.385 9.556 -7.009 1.00 92.44 89 LEU A CA 1
ATOM 682 C C . LEU A 1 89 ? -4.459 8.491 -7.294 1.00 92.44 89 LEU A C 1
ATOM 684 O O . LEU A 1 89 ? -5.353 8.285 -6.471 1.00 92.44 89 LEU A O 1
ATOM 688 N N . ALA A 1 90 ? -4.353 7.770 -8.414 1.00 89.62 90 ALA A N 1
ATOM 689 C CA . ALA A 1 90 ? -5.264 6.676 -8.752 1.00 89.62 90 ALA A CA 1
ATOM 690 C C . ALA A 1 90 ? -5.222 5.543 -7.706 1.00 89.62 90 ALA A C 1
ATOM 692 O O . ALA A 1 90 ? -6.270 5.035 -7.298 1.00 89.62 90 ALA A O 1
ATOM 693 N N . GLY A 1 91 ? -4.032 5.200 -7.200 1.00 88.62 91 GLY A N 1
ATOM 694 C CA . GLY A 1 91 ? -3.859 4.268 -6.083 1.00 88.62 91 GLY A CA 1
ATOM 695 C C . GLY A 1 91 ? -4.560 4.733 -4.799 1.00 88.62 91 GLY A C 1
ATOM 696 O O . GLY A 1 91 ? -5.252 3.941 -4.153 1.00 88.62 91 GLY A O 1
ATOM 697 N N . TYR A 1 92 ? -4.466 6.021 -4.455 1.00 88.62 92 TYR A N 1
ATOM 698 C CA . TYR A 1 92 ? -5.182 6.604 -3.313 1.00 88.62 92 TYR A CA 1
ATOM 699 C C . TYR A 1 92 ? -6.706 6.583 -3.483 1.00 88.62 92 TYR A C 1
ATOM 701 O O . TYR A 1 92 ? -7.416 6.231 -2.537 1.00 88.62 92 TYR A O 1
ATOM 709 N N . LEU A 1 93 ? -7.222 6.901 -4.675 1.00 89.81 93 LEU A N 1
ATOM 710 C CA . LEU A 1 93 ? -8.655 6.808 -4.978 1.00 89.81 93 LEU A CA 1
ATOM 711 C C . LEU A 1 93 ? -9.159 5.366 -4.830 1.00 89.81 93 LEU A C 1
ATOM 713 O O . LEU A 1 93 ? -10.183 5.127 -4.185 1.00 89.81 93 LEU A O 1
ATOM 717 N N . TYR A 1 94 ? -8.399 4.395 -5.337 1.00 88.44 94 TYR A N 1
ATOM 718 C CA . TYR A 1 94 ? -8.686 2.974 -5.171 1.00 88.44 94 TYR A CA 1
ATOM 719 C C . TYR A 1 94 ? -8.649 2.530 -3.693 1.00 88.44 94 TYR A C 1
ATOM 721 O O . TYR A 1 94 ? -9.550 1.826 -3.231 1.00 88.44 94 TYR A O 1
ATOM 729 N N . TYR A 1 95 ? -7.672 2.992 -2.905 1.00 85.81 95 TYR A N 1
ATOM 730 C CA . TYR A 1 95 ? -7.631 2.751 -1.457 1.00 85.81 95 TYR A CA 1
ATOM 731 C C . TYR A 1 95 ? -8.849 3.355 -0.733 1.00 85.81 95 TYR A C 1
ATOM 733 O O . TYR A 1 95 ? -9.435 2.713 0.146 1.00 85.81 95 TYR A O 1
ATOM 741 N N . GLY A 1 96 ? -9.282 4.553 -1.137 1.00 84.44 96 GLY A N 1
ATOM 742 C CA . GLY A 1 96 ? -10.509 5.193 -0.663 1.00 84.44 96 GLY A CA 1
ATOM 743 C C . GLY A 1 96 ? -11.755 4.361 -0.974 1.00 84.44 96 GLY A C 1
ATOM 744 O O . GLY A 1 96 ? -12.549 4.085 -0.071 1.00 84.44 96 GLY A O 1
ATOM 745 N N . ALA A 1 97 ? -11.886 3.876 -2.212 1.00 84.88 97 ALA A N 1
ATOM 746 C CA . ALA A 1 97 ? -12.967 2.986 -2.633 1.00 84.88 97 ALA A CA 1
ATOM 747 C C . ALA A 1 97 ? -12.972 1.671 -1.832 1.00 84.88 97 ALA A C 1
ATOM 749 O O . ALA A 1 97 ? -14.011 1.266 -1.308 1.00 84.88 97 ALA A O 1
ATOM 750 N N . LEU A 1 98 ? -11.807 1.044 -1.630 1.00 83.38 98 LEU A N 1
ATOM 751 C CA . LEU A 1 98 ? -11.661 -0.131 -0.767 1.00 83.38 98 LEU A CA 1
ATOM 752 C C . LEU A 1 98 ? -12.080 0.136 0.684 1.00 83.38 98 LEU A C 1
ATOM 754 O O . LEU A 1 98 ? -12.643 -0.762 1.319 1.00 83.38 98 LEU A O 1
ATOM 758 N N . CYS A 1 99 ? -11.784 1.315 1.233 1.00 78.81 99 CYS A N 1
ATOM 759 C CA . CYS A 1 99 ? -12.188 1.698 2.586 1.00 78.81 99 CYS A CA 1
ATOM 760 C C . CYS A 1 99 ? -13.694 1.977 2.677 1.00 78.81 99 CYS A C 1
ATOM 762 O O . CYS A 1 99 ? -14.327 1.567 3.648 1.00 78.81 99 CYS A O 1
ATOM 764 N N . ALA A 1 100 ? -14.291 2.597 1.654 1.00 79.56 100 ALA A N 1
ATOM 765 C CA . ALA A 1 100 ? -15.738 2.781 1.550 1.00 79.56 100 ALA A CA 1
ATOM 766 C C . ALA A 1 100 ? -16.471 1.430 1.472 1.00 79.56 100 ALA A C 1
ATOM 768 O O . ALA A 1 100 ? -17.399 1.188 2.245 1.00 79.56 100 ALA A O 1
ATOM 769 N N . LEU A 1 101 ? -15.987 0.514 0.626 1.00 74.12 101 LEU A N 1
ATOM 770 C CA . LEU A 1 101 ? -16.463 -0.869 0.543 1.00 74.12 101 LEU A CA 1
ATOM 771 C C . LEU A 1 101 ? -16.308 -1.602 1.882 1.00 74.12 101 LEU A C 1
ATOM 773 O O . LEU A 1 101 ? -17.217 -2.312 2.304 1.00 74.12 101 LEU A O 1
ATOM 777 N N . ALA A 1 102 ? -15.198 -1.421 2.598 1.00 65.50 102 ALA A N 1
ATOM 778 C CA . ALA A 1 102 ? -14.950 -2.090 3.876 1.00 65.50 102 ALA A CA 1
ATOM 779 C C . ALA A 1 102 ? -15.549 -1.410 5.111 1.00 65.50 102 ALA A C 1
ATOM 781 O O . ALA A 1 102 ? -15.287 -1.885 6.214 1.00 65.50 102 ALA A O 1
ATOM 782 N N . ARG A 1 103 ? -16.367 -0.356 4.961 1.00 61.44 103 ARG A N 1
ATOM 783 C CA . ARG A 1 103 ? -17.065 0.268 6.094 1.00 61.44 103 ARG A CA 1
ATOM 784 C C . ARG A 1 103 ? -17.740 -0.812 6.949 1.00 61.44 103 ARG A C 1
ATOM 786 O O . ARG A 1 103 ? -18.660 -1.473 6.456 1.00 61.44 103 ARG A O 1
ATOM 793 N N . PRO A 1 104 ? -17.329 -0.989 8.221 1.00 54.06 104 PRO A N 1
ATOM 794 C CA . PRO A 1 104 ? -18.102 -1.785 9.156 1.00 54.06 104 PRO A CA 1
ATOM 795 C C . PRO A 1 104 ? -19.508 -1.197 9.203 1.00 54.06 104 PRO A C 1
ATOM 797 O O . PRO A 1 104 ? -19.652 0.026 9.304 1.00 54.06 104 PRO A O 1
ATOM 800 N N . ARG A 1 105 ? -20.535 -2.053 9.115 1.00 49.78 105 ARG A N 1
ATOM 801 C CA . ARG A 1 105 ? -21.934 -1.655 9.325 1.00 49.78 105 ARG A CA 1
ATOM 802 C C . ARG A 1 105 ? -21.969 -0.824 10.602 1.00 49.78 105 ARG A C 1
ATOM 804 O O . ARG A 1 105 ? -21.502 -1.323 11.625 1.00 49.78 105 ARG A O 1
ATOM 811 N N . ALA A 1 106 ? -22.381 0.441 10.476 1.00 48.34 106 ALA A N 1
ATOM 812 C CA . ALA A 1 106 ? -21.966 1.507 11.382 1.00 48.34 106 ALA A CA 1
ATOM 813 C C . ALA A 1 106 ? -21.985 1.043 12.840 1.00 48.34 106 ALA A C 1
ATOM 815 O O . ALA A 1 106 ? -23.042 0.667 13.348 1.00 48.34 106 ALA A O 1
ATOM 816 N N . ARG A 1 107 ? -20.818 1.062 13.505 1.00 46.12 107 ARG A N 1
ATOM 817 C CA . ARG A 1 107 ? -20.773 0.953 14.965 1.00 46.12 107 ARG A CA 1
ATOM 818 C C . ARG A 1 107 ? -21.659 2.080 15.470 1.00 46.12 107 ARG A C 1
ATOM 820 O O . ARG A 1 107 ? -21.311 3.245 15.280 1.00 46.12 107 ARG A O 1
ATOM 827 N N . THR A 1 108 ? -22.819 1.712 16.010 1.00 42.16 108 THR A N 1
ATOM 828 C CA . THR A 1 108 ? -23.825 2.642 16.515 1.00 42.16 108 THR A CA 1
ATOM 829 C C . THR A 1 108 ? -23.114 3.687 17.357 1.00 42.16 108 THR A C 1
ATOM 831 O O . THR A 1 108 ? -22.298 3.315 18.206 1.00 42.16 108 THR A O 1
ATOM 834 N N . ALA A 1 109 ? -23.368 4.968 17.075 1.00 46.75 109 ALA A N 1
ATOM 835 C CA . ALA A 1 109 ? -22.706 6.065 17.770 1.00 46.75 109 ALA A CA 1
ATOM 836 C C . ALA A 1 109 ? -22.756 5.821 19.289 1.00 46.75 109 ALA A C 1
ATOM 838 O O . ALA A 1 109 ? -23.787 5.335 19.774 1.00 46.75 109 ALA A O 1
ATOM 839 N N . PRO A 1 110 ? -21.674 6.107 20.039 1.00 46.78 110 PRO A N 1
ATOM 840 C CA . PRO A 1 110 ? -21.696 5.942 21.483 1.00 46.78 110 PRO A CA 1
ATOM 841 C C . PRO A 1 110 ? -22.869 6.755 22.032 1.00 46.78 110 PRO A C 1
ATOM 843 O O . PRO A 1 110 ? -22.886 7.980 21.912 1.00 46.78 110 PRO A O 1
ATOM 846 N N . ARG A 1 111 ? -23.879 6.061 22.579 1.00 46.28 111 ARG A N 1
ATOM 847 C CA . ARG A 1 111 ? -25.015 6.711 23.238 1.00 46.28 111 ARG A CA 1
ATOM 848 C C . ARG A 1 111 ? -24.440 7.670 24.287 1.00 46.28 111 ARG A C 1
ATOM 850 O O . ARG A 1 111 ? -23.665 7.196 25.121 1.00 46.28 111 ARG A O 1
ATOM 857 N N . PRO A 1 112 ? -24.801 8.965 24.289 1.00 46.53 112 PRO A N 1
ATOM 858 C CA . PRO A 1 112 ? -24.430 9.836 25.393 1.00 46.53 112 PRO A CA 1
ATOM 859 C C . PRO A 1 112 ? -25.040 9.253 26.671 1.00 46.53 112 PRO A C 1
ATOM 861 O O . PRO A 1 112 ? -26.254 9.064 26.753 1.00 46.53 112 PRO A O 1
ATOM 864 N N . SER A 1 113 ? -24.205 8.915 27.655 1.00 50.88 113 SER A N 1
ATOM 865 C CA . SER A 1 113 ? -24.631 8.257 28.895 1.00 50.88 113 SER A CA 1
ATOM 866 C C . SER A 1 113 ? -25.232 9.251 29.897 1.00 50.88 113 SER A C 1
ATOM 868 O O . SER A 1 113 ? -24.853 9.272 31.064 1.00 50.88 113 SER A O 1
ATOM 870 N N . ASN A 1 114 ? -26.178 10.067 29.432 1.00 49.00 114 ASN A N 1
ATOM 871 C CA . ASN A 1 114 ? -26.957 10.994 30.245 1.00 49.00 114 ASN A CA 1
ATOM 872 C C . ASN A 1 114 ? -28.372 10.437 30.433 1.00 49.00 114 ASN A C 1
ATOM 874 O O . ASN A 1 114 ? -29.341 10.980 29.913 1.00 49.00 114 ASN A O 1
ATOM 878 N N . TYR A 1 115 ? -28.476 9.342 31.185 1.00 41.66 115 TYR A N 1
ATOM 879 C CA . TYR A 1 115 ? -29.731 8.923 31.803 1.00 41.66 115 TYR A CA 1
ATOM 880 C C . TYR A 1 115 ? -29.499 8.732 33.297 1.00 41.66 115 TYR A C 1
ATOM 882 O O . TYR A 1 115 ? -28.993 7.706 33.747 1.00 41.66 115 TYR A O 1
ATOM 890 N N . VAL A 1 116 ? -29.877 9.757 34.059 1.00 49.97 116 VAL A N 1
ATOM 891 C CA . VAL A 1 116 ? -30.107 9.634 35.497 1.00 49.97 116 VAL A CA 1
ATOM 892 C C . VAL A 1 116 ? -31.356 8.773 35.660 1.00 49.97 116 VAL A C 1
ATOM 894 O O . VAL A 1 116 ? -32.444 9.195 35.280 1.00 49.97 116 VAL A O 1
ATOM 897 N N . SER A 1 117 ? -31.196 7.563 36.193 1.00 48.31 117 SER A N 1
ATOM 898 C CA . SER A 1 117 ? -32.313 6.708 36.595 1.00 48.31 117 SER A CA 1
ATOM 899 C C . SER A 1 117 ? -32.222 6.462 38.092 1.00 48.31 117 SER A C 1
ATOM 901 O O . SER A 1 117 ? -31.201 5.988 38.590 1.00 48.31 117 SER A O 1
ATOM 903 N N . SER A 1 118 ? -33.291 6.802 38.802 1.00 42.62 118 SER A N 1
ATOM 904 C CA . SER A 1 118 ? -33.452 6.546 40.229 1.00 42.62 118 SER A CA 1
ATOM 905 C C . SER A 1 118 ? -33.480 5.040 40.549 1.00 42.62 118 SER A C 1
ATOM 907 O O . SER A 1 118 ? -33.853 4.207 39.724 1.00 42.62 118 SER A O 1
ATOM 909 N N . LEU A 1 119 ? -33.034 4.723 41.766 1.00 42.72 119 LEU A N 1
ATOM 910 C CA . LEU A 1 119 ? -32.951 3.402 42.415 1.00 42.72 119 LEU A CA 1
ATOM 911 C C . LEU A 1 119 ? -34.351 2.790 42.697 1.00 42.72 119 LEU A C 1
ATOM 913 O O . LEU A 1 119 ? -35.323 3.544 42.681 1.00 42.72 119 LEU A O 1
ATOM 917 N N . PRO A 1 120 ? -34.479 1.541 43.210 1.00 56.59 120 PRO A N 1
ATOM 918 C CA . PRO A 1 120 ? -33.779 0.263 42.956 1.00 56.59 120 PRO A CA 1
ATOM 919 C C . PRO A 1 120 ? -34.851 -0.766 42.422 1.00 56.59 120 PRO A C 1
ATOM 921 O O . PRO A 1 120 ? -35.676 -0.312 41.633 1.00 56.59 120 PRO A O 1
ATOM 924 N N . PRO A 1 121 ? -34.978 -2.081 42.772 1.00 46.78 121 PRO A N 1
ATOM 925 C CA . PRO A 1 121 ? -34.077 -3.050 43.415 1.00 46.78 121 PRO A CA 1
ATOM 926 C C . PRO A 1 121 ? -33.907 -4.443 42.739 1.00 46.78 121 PRO A C 1
ATOM 928 O O . PRO A 1 121 ? -34.767 -4.975 42.048 1.00 46.78 121 PRO A O 1
ATOM 931 N N . ARG A 1 122 ? -32.768 -5.062 43.078 1.00 46.31 122 ARG A N 1
ATOM 932 C CA . ARG A 1 122 ? -32.446 -6.500 43.244 1.00 46.31 122 ARG A CA 1
ATOM 933 C C . ARG A 1 122 ? -33.402 -7.578 42.673 1.00 46.31 122 ARG A C 1
ATOM 935 O O . ARG A 1 122 ? -34.356 -7.982 43.330 1.00 46.31 122 ARG A O 1
ATOM 942 N N . ALA A 1 123 ? -32.962 -8.223 41.590 1.00 39.00 123 ALA A N 1
ATOM 943 C CA . ALA A 1 123 ? -33.279 -9.618 41.250 1.00 39.00 123 ALA A CA 1
ATOM 944 C C . ALA A 1 123 ? -31.971 -10.390 40.966 1.00 39.00 123 ALA A C 1
ATOM 946 O O . ALA A 1 123 ? -30.977 -9.785 40.559 1.00 39.00 123 ALA A O 1
ATOM 947 N N . ALA A 1 124 ? -31.935 -11.699 41.239 1.00 45.59 124 ALA A N 1
ATOM 948 C CA . ALA A 1 124 ? -30.712 -12.508 41.149 1.00 45.59 124 ALA A CA 1
ATOM 949 C C . ALA A 1 124 ? -30.267 -12.773 39.688 1.00 45.59 124 ALA A C 1
ATOM 951 O O . ALA A 1 124 ? -31.121 -12.811 38.797 1.00 45.59 124 ALA A O 1
ATOM 952 N N . PRO A 1 125 ? -28.961 -12.979 39.411 1.00 45.75 125 PRO A N 1
ATOM 953 C CA . PRO A 1 125 ? -28.479 -13.170 38.046 1.00 45.75 125 PRO A CA 1
ATOM 954 C C . PRO A 1 125 ? -28.904 -14.529 37.484 1.00 45.75 125 PRO A C 1
ATOM 956 O O . PRO A 1 125 ? -28.541 -15.574 38.017 1.00 45.75 125 PRO A O 1
ATOM 959 N N . ARG A 1 126 ? -29.622 -14.514 36.360 1.00 38.94 126 ARG A N 1
ATOM 960 C CA . ARG A 1 126 ? -29.784 -15.691 35.502 1.00 38.94 126 ARG A CA 1
ATOM 961 C C . ARG A 1 126 ? -28.517 -15.823 34.661 1.00 38.94 126 ARG A C 1
ATOM 963 O O . ARG A 1 126 ? -28.195 -14.896 33.919 1.00 38.94 126 ARG A O 1
ATOM 970 N N . GLU A 1 127 ? -27.801 -16.937 34.785 1.00 44.44 127 GLU A N 1
ATOM 971 C CA . GLU A 1 127 ? -26.599 -17.187 33.987 1.00 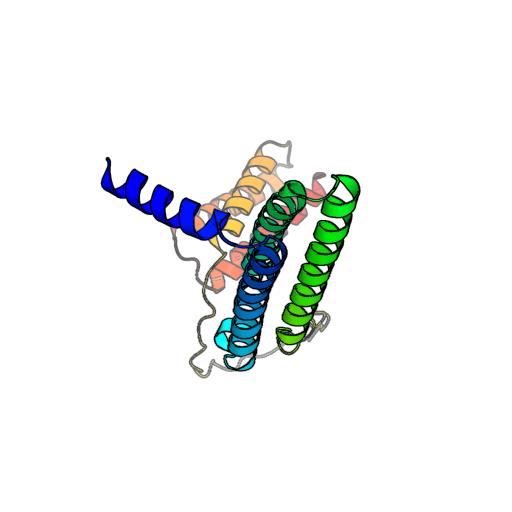44.44 127 GLU A CA 1
ATOM 972 C C . GLU A 1 127 ? -26.947 -17.225 32.496 1.00 44.44 127 GLU A C 1
ATOM 974 O O . GLU A 1 127 ? -27.617 -18.130 32.000 1.00 44.4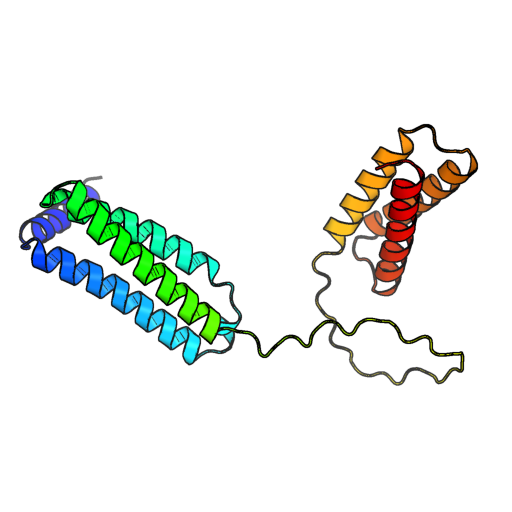4 127 GLU A O 1
ATOM 979 N N . VAL A 1 128 ? -26.479 -16.209 31.777 1.00 43.09 128 VAL A N 1
ATOM 980 C CA . VAL A 1 128 ? -26.359 -16.220 30.321 1.00 43.09 128 VAL A CA 1
ATOM 981 C C . VAL A 1 128 ? -24.866 -16.365 30.038 1.00 43.09 128 VAL A C 1
ATOM 983 O O . VAL A 1 128 ? -24.107 -15.537 30.553 1.00 43.09 128 VAL A O 1
ATOM 986 N N . PRO A 1 129 ? -24.417 -17.362 29.249 1.00 42.53 129 PRO A N 1
ATOM 987 C CA . PRO A 1 129 ? -23.018 -17.491 28.854 1.00 42.53 129 PRO A CA 1
ATOM 988 C C . PRO A 1 129 ? -22.573 -16.249 28.077 1.00 42.53 129 PRO A C 1
ATOM 990 O O . PRO A 1 129 ? -22.810 -16.107 26.879 1.00 42.53 129 PRO A O 1
ATOM 993 N N . ARG A 1 130 ? -21.977 -15.294 28.791 1.00 37.72 130 ARG A N 1
ATOM 994 C CA . ARG A 1 130 ? -21.529 -14.031 28.221 1.00 37.72 130 ARG A CA 1
ATOM 995 C C . ARG A 1 130 ? -20.158 -14.268 27.612 1.00 37.72 130 ARG A C 1
ATOM 997 O O . ARG A 1 130 ? -19.181 -14.368 28.350 1.00 37.72 130 ARG A O 1
ATOM 1004 N N . GLU A 1 131 ? -20.107 -14.357 26.282 1.00 37.22 131 GLU A N 1
ATOM 1005 C CA . GLU A 1 131 ? -18.852 -14.329 25.527 1.00 37.22 131 GLU A CA 1
ATOM 1006 C C . GLU A 1 131 ? -17.947 -13.235 26.096 1.00 37.22 131 GLU A C 1
ATOM 1008 O O . GLU A 1 131 ? -18.321 -12.059 26.146 1.00 37.22 131 GLU A O 1
ATOM 1013 N N . VAL A 1 132 ? -16.774 -13.645 26.572 1.00 42.03 132 VAL A N 1
ATOM 1014 C CA . VAL A 1 132 ? -15.788 -12.745 27.162 1.00 42.03 132 VAL A CA 1
ATOM 1015 C C . VAL A 1 132 ? -15.167 -11.939 26.018 1.00 42.03 132 VAL A C 1
ATOM 1017 O O . VAL A 1 132 ? -14.441 -12.523 25.209 1.00 42.03 132 VAL A O 1
ATOM 1020 N N . PRO A 1 133 ? -15.412 -10.617 25.902 1.00 40.81 133 PRO A N 1
ATOM 1021 C CA . PRO A 1 133 ? -14.650 -9.809 24.963 1.00 40.81 133 PRO A CA 1
ATOM 1022 C C . PRO A 1 133 ? -13.174 -9.847 25.392 1.00 40.81 133 PRO A C 1
ATOM 1024 O O . PRO A 1 133 ? -12.890 -9.751 26.590 1.00 40.81 133 PRO A O 1
ATOM 1027 N N . PRO A 1 134 ? -12.222 -10.004 24.457 1.00 39.50 134 PRO A N 1
ATOM 1028 C CA . PRO A 1 134 ? -10.837 -10.286 24.808 1.00 39.50 134 PRO A CA 1
ATOM 1029 C C . PRO A 1 134 ? -10.231 -9.143 25.627 1.00 39.50 134 PRO A C 1
ATOM 1031 O O . PRO A 1 134 ? -10.309 -7.978 25.235 1.00 39.50 134 PRO A O 1
ATOM 1034 N N . ALA A 1 135 ? -9.576 -9.494 26.738 1.00 47.72 135 ALA A N 1
ATOM 1035 C CA . ALA A 1 135 ? -8.937 -8.578 27.686 1.00 47.72 135 ALA A CA 1
ATOM 1036 C C . ALA A 1 135 ? -7.633 -7.936 27.150 1.00 47.72 135 ALA A C 1
ATOM 1038 O O . ALA A 1 135 ? -6.652 -7.766 27.871 1.00 47.72 135 ALA A O 1
ATOM 1039 N N . ALA A 1 136 ? -7.607 -7.565 25.870 1.00 44.06 136 ALA A N 1
ATOM 1040 C CA . ALA A 1 136 ? -6.497 -6.859 25.251 1.00 44.06 136 ALA A CA 1
ATOM 1041 C C . ALA A 1 136 ? -6.615 -5.346 25.524 1.00 44.06 136 ALA A C 1
ATOM 1043 O O . ALA A 1 136 ? -7.588 -4.723 25.099 1.00 44.06 136 ALA A O 1
ATOM 1044 N N . ASN A 1 137 ? -5.590 -4.782 26.187 1.00 44.06 137 ASN A N 1
ATOM 1045 C CA . ASN A 1 137 ? -5.328 -3.361 26.527 1.00 44.06 137 ASN A CA 1
ATOM 1046 C C . ASN A 1 137 ? -5.445 -2.951 28.015 1.00 44.06 137 ASN A C 1
ATOM 1048 O O . ASN A 1 137 ? -5.315 -1.764 28.318 1.00 44.06 137 ASN A O 1
ATOM 1052 N N . SER A 1 138 ? -5.634 -3.878 28.961 1.00 49.12 138 SER A N 1
ATOM 1053 C CA . SER A 1 138 ? -5.618 -3.549 30.402 1.00 49.12 138 SER A CA 1
ATOM 1054 C C . SER A 1 138 ? -4.223 -3.157 30.918 1.00 49.12 138 SER A C 1
ATOM 1056 O O . SER A 1 138 ? -4.113 -2.161 31.630 1.00 49.12 138 SER A O 1
ATOM 1058 N N . GLY A 1 139 ? -3.163 -3.865 30.503 1.00 49.59 139 GLY A N 1
ATOM 1059 C CA . GLY A 1 139 ? -1.775 -3.600 30.924 1.00 49.59 139 GLY A CA 1
ATOM 1060 C C . GLY A 1 139 ? -1.309 -2.170 30.627 1.00 49.59 139 GLY A C 1
ATOM 1061 O O . GLY A 1 139 ? -1.018 -1.416 31.547 1.00 49.59 139 GLY A O 1
ATOM 1062 N N . VAL A 1 140 ? -1.394 -1.741 29.360 1.00 49.59 140 VAL A N 1
ATOM 1063 C CA . VAL A 1 140 ? -0.981 -0.390 28.914 1.00 49.59 140 VAL A CA 1
ATOM 1064 C C . VAL A 1 140 ? -1.677 0.733 29.700 1.00 49.59 140 VAL A C 1
ATOM 1066 O O . VAL A 1 140 ? -1.076 1.771 29.971 1.00 49.59 140 VAL A O 1
ATOM 1069 N N . ARG A 1 141 ? -2.943 0.539 30.097 1.00 59.59 141 ARG A N 1
ATOM 1070 C CA . ARG A 1 141 ? -3.672 1.504 30.937 1.00 59.59 141 ARG A CA 1
ATOM 1071 C C . ARG A 1 141 ? -3.149 1.546 32.372 1.00 59.59 141 ARG A C 1
ATOM 1073 O O . ARG A 1 141 ? -3.143 2.620 32.969 1.00 59.59 141 ARG A O 1
ATOM 1080 N N . LEU A 1 142 ? -2.736 0.406 32.916 1.00 59.81 142 LEU A N 1
ATOM 1081 C CA . LEU A 1 142 ? -2.265 0.283 34.290 1.00 59.81 142 LEU A CA 1
ATOM 1082 C C . LEU A 1 142 ? -0.824 0.796 34.440 1.00 59.81 142 LEU A C 1
ATOM 1084 O O . LEU A 1 142 ? -0.561 1.577 35.353 1.00 59.81 142 LEU A O 1
ATOM 1088 N N . ASP A 1 143 ? 0.069 0.478 33.500 1.00 61.22 143 ASP A N 1
ATOM 1089 C CA . ASP A 1 143 ? 1.434 1.026 33.472 1.00 61.22 143 ASP A CA 1
ATOM 1090 C C . ASP A 1 143 ? 1.415 2.559 33.317 1.00 61.22 143 ASP A C 1
ATOM 1092 O O . ASP A 1 143 ? 2.130 3.284 34.012 1.00 61.22 143 ASP A O 1
ATOM 1096 N N . HIS A 1 144 ? 0.518 3.083 32.470 1.00 63.16 144 HIS A N 1
ATOM 1097 C CA . HIS A 1 144 ? 0.313 4.525 32.331 1.00 63.16 144 HIS A CA 1
ATOM 1098 C C . HIS A 1 144 ? -0.217 5.161 33.630 1.00 63.16 144 HIS A C 1
ATOM 1100 O O . HIS A 1 144 ? 0.272 6.218 34.036 1.00 63.16 144 HIS A O 1
ATOM 1106 N N . ALA A 1 145 ? -1.161 4.507 34.320 1.00 62.75 145 ALA A N 1
ATOM 1107 C CA . ALA A 1 145 ? -1.694 4.966 35.605 1.00 62.75 145 ALA A CA 1
ATOM 1108 C C . ALA A 1 145 ? -0.618 5.034 36.704 1.00 62.75 145 ALA A C 1
ATOM 1110 O O . ALA A 1 145 ? -0.559 6.022 37.435 1.00 62.75 145 ALA A O 1
ATOM 1111 N N . LEU A 1 146 ? 0.262 4.031 36.783 1.00 64.12 146 LEU A N 1
ATOM 1112 C CA . LEU A 1 146 ? 1.399 4.027 37.708 1.00 64.12 146 LEU A CA 1
ATOM 1113 C C . LEU A 1 146 ? 2.400 5.141 37.378 1.00 64.12 146 LEU A C 1
ATOM 1115 O O . LEU A 1 146 ? 2.782 5.894 38.270 1.00 64.12 146 LEU A O 1
ATOM 1119 N N . SER A 1 147 ? 2.727 5.341 36.095 1.00 68.94 147 SER A N 1
ATOM 1120 C CA . SER A 1 147 ? 3.623 6.429 35.669 1.00 68.94 147 SER A CA 1
ATOM 1121 C C . SER A 1 147 ? 3.087 7.828 36.015 1.00 68.94 147 SER A C 1
ATOM 1123 O O . SER A 1 147 ? 3.862 8.741 36.305 1.00 68.94 147 SER A O 1
ATOM 1125 N N . ILE A 1 148 ? 1.760 8.001 36.021 1.00 65.81 148 ILE A N 1
ATOM 1126 C CA . ILE A 1 148 ? 1.088 9.225 36.474 1.00 65.81 148 ILE A CA 1
ATOM 1127 C C . ILE A 1 148 ? 1.147 9.343 37.999 1.00 65.81 148 ILE A C 1
ATOM 1129 O O . ILE A 1 148 ? 1.453 10.421 38.506 1.00 65.81 148 ILE A O 1
ATOM 1133 N N . ALA A 1 149 ? 0.894 8.256 38.733 1.00 63.00 149 ALA A N 1
ATOM 1134 C CA . ALA A 1 149 ? 0.960 8.266 40.191 1.00 63.00 149 ALA A CA 1
ATOM 1135 C C . ALA A 1 149 ? 2.370 8.624 40.701 1.00 63.00 149 ALA A C 1
ATOM 1137 O O . ALA A 1 149 ? 2.503 9.455 41.598 1.00 63.00 149 ALA A O 1
ATOM 1138 N N . ASP A 1 150 ? 3.420 8.087 40.074 1.00 64.69 150 ASP A N 1
ATOM 1139 C CA . ASP A 1 150 ? 4.811 8.420 40.400 1.00 64.69 150 ASP A CA 1
ATOM 1140 C C . ASP A 1 150 ? 5.154 9.881 40.079 1.00 64.69 150 ASP A C 1
ATOM 1142 O O . ASP A 1 150 ? 5.745 10.576 40.907 1.00 64.69 150 ASP A O 1
ATOM 1146 N N . LYS A 1 151 ? 4.709 10.401 38.927 1.00 65.62 151 LYS A N 1
ATOM 1147 C CA . LYS A 1 151 ? 4.872 11.824 38.575 1.00 65.62 151 LYS A CA 1
ATOM 1148 C C . LYS A 1 151 ? 4.115 12.772 39.509 1.00 65.62 151 LYS A C 1
ATOM 1150 O O . LYS A 1 151 ? 4.566 13.899 39.712 1.00 65.62 151 LYS A O 1
ATOM 1155 N N . LEU A 1 152 ? 2.987 12.343 40.075 1.00 60.16 152 LEU A N 1
ATOM 1156 C CA . LEU A 1 152 ? 2.233 13.116 41.065 1.00 60.16 152 LEU A CA 1
ATOM 1157 C C . LEU A 1 152 ? 2.904 13.103 42.447 1.00 60.16 152 LEU A C 1
ATOM 1159 O O . LEU A 1 152 ? 2.935 14.145 43.100 1.00 60.16 152 LEU A O 1
ATOM 1163 N N . LEU A 1 153 ? 3.495 11.981 42.881 1.00 61.25 153 LEU A N 1
ATOM 1164 C CA . LEU A 1 153 ? 4.187 11.884 44.178 1.00 61.25 153 LEU A CA 1
ATOM 1165 C C . LEU A 1 153 ? 5.386 12.845 44.297 1.00 61.25 153 LEU A C 1
ATOM 1167 O O . LEU A 1 153 ? 5.696 13.303 45.397 1.00 61.25 153 LEU A O 1
ATOM 1171 N N . LEU A 1 154 ? 6.016 13.203 43.173 1.00 61.84 154 LEU A N 1
ATOM 1172 C CA . LEU A 1 154 ? 7.143 14.143 43.114 1.00 61.84 154 LEU A CA 1
ATOM 1173 C C . LEU A 1 154 ? 6.758 15.618 43.366 1.00 61.84 154 LEU A C 1
ATOM 1175 O O . LEU A 1 154 ? 7.642 16.448 43.573 1.00 61.84 154 LEU A O 1
ATOM 1179 N N . LYS A 1 155 ? 5.465 15.976 43.359 1.00 62.91 155 LYS A N 1
ATOM 1180 C CA . LYS A 1 155 ? 4.985 17.363 43.536 1.00 62.91 155 LYS A CA 1
ATOM 1181 C C . LYS A 1 155 ? 4.615 17.632 45.018 1.00 62.91 155 LYS A C 1
ATOM 1183 O O . LYS A 1 155 ? 4.298 16.695 45.766 1.00 62.91 155 LYS A O 1
ATOM 1188 N N . PRO A 1 156 ? 4.646 18.889 45.512 1.00 55.06 156 PRO A N 1
ATOM 1189 C CA . PRO A 1 156 ? 4.132 19.241 46.843 1.00 55.06 156 PRO A CA 1
ATOM 1190 C C . PRO A 1 156 ? 2.593 19.152 46.913 1.00 55.06 156 PRO A C 1
ATOM 1192 O O . PRO A 1 156 ? 1.882 20.154 46.899 1.00 55.06 156 PRO A O 1
ATOM 1195 N N . LEU A 1 157 ? 2.075 17.924 46.981 1.00 62.09 157 LEU A N 1
ATOM 1196 C CA . LEU A 1 157 ? 0.672 17.628 47.282 1.00 62.09 157 LEU A CA 1
ATOM 1197 C C . LEU A 1 157 ? 0.355 17.892 48.761 1.00 62.09 157 LEU A C 1
ATOM 1199 O O . LEU A 1 157 ? 1.231 17.815 49.626 1.00 62.09 157 LEU A O 1
ATOM 1203 N N . SER A 1 158 ? -0.924 18.140 49.058 1.00 67.50 158 SER A N 1
ATOM 1204 C CA . SER A 1 158 ? -1.402 18.239 50.438 1.00 67.50 158 SER A CA 1
ATOM 1205 C C . SER A 1 158 ? -1.236 16.901 51.172 1.00 67.50 158 SER A C 1
ATOM 1207 O O . SER A 1 158 ? -1.208 15.830 50.561 1.00 67.50 158 SER A O 1
ATOM 1209 N N . ARG A 1 159 ? -1.151 16.943 52.508 1.00 64.56 159 ARG A N 1
ATOM 1210 C CA . ARG A 1 159 ? -0.964 15.737 53.335 1.00 64.56 159 ARG A CA 1
ATOM 1211 C C . ARG A 1 159 ? -2.089 14.706 53.150 1.00 64.56 159 ARG A C 1
ATOM 1213 O O . ARG A 1 159 ? -1.815 13.515 53.243 1.00 64.56 159 ARG A O 1
ATOM 1220 N N . ALA A 1 160 ? -3.312 15.157 52.861 1.00 65.88 160 ALA A N 1
ATOM 1221 C CA . ALA A 1 160 ? -4.448 14.288 52.555 1.00 65.88 160 ALA A CA 1
ATOM 1222 C C . ALA A 1 160 ? -4.332 13.679 51.146 1.00 65.88 160 ALA A C 1
ATOM 1224 O O . ALA A 1 160 ? -4.364 12.459 51.004 1.00 65.88 160 ALA A O 1
ATOM 1225 N N . ASP A 1 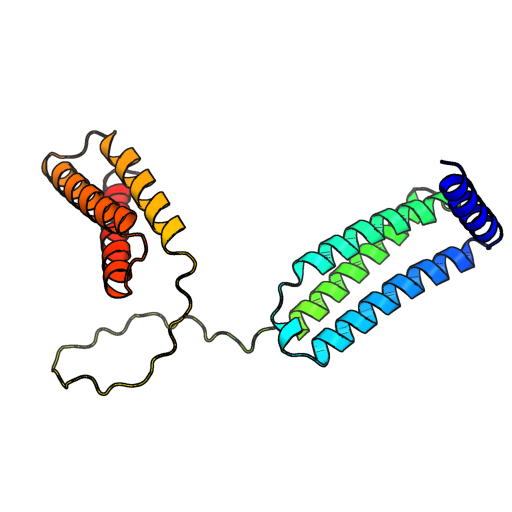161 ? -4.090 14.511 50.124 1.00 62.06 161 ASP A N 1
ATOM 1226 C CA . ASP A 1 161 ? -3.974 14.050 48.731 1.00 62.06 161 ASP A CA 1
ATOM 1227 C C . ASP A 1 161 ? -2.794 13.070 48.543 1.00 62.06 161 ASP A C 1
ATOM 1229 O O . ASP A 1 161 ? -2.880 12.145 47.739 1.00 62.06 161 ASP A O 1
ATOM 1233 N N . ARG A 1 162 ? -1.707 13.207 49.325 1.00 65.75 162 ARG A N 1
ATOM 1234 C CA . ARG A 1 162 ? -0.603 12.225 49.363 1.00 65.75 162 ARG A CA 1
ATOM 1235 C C . ARG A 1 162 ? -1.037 10.857 49.894 1.00 65.75 162 ARG A C 1
ATOM 1237 O O . ARG A 1 162 ? -0.684 9.845 49.297 1.00 65.75 162 ARG A O 1
ATOM 1244 N N . GLN A 1 163 ? -1.821 10.813 50.972 1.00 69.31 163 GLN A N 1
ATOM 1245 C CA . GLN A 1 163 ? -2.310 9.551 51.541 1.00 69.31 163 GLN A CA 1
ATOM 1246 C C . GLN A 1 163 ? -3.317 8.848 50.623 1.00 69.31 163 GLN A C 1
ATOM 1248 O O . GLN A 1 163 ? -3.363 7.619 50.588 1.00 69.31 163 GLN A O 1
ATOM 1253 N N . GLU A 1 164 ? -4.123 9.601 49.874 1.00 66.75 164 GLU A N 1
ATOM 1254 C CA . GLU A 1 164 ? -4.978 9.032 48.828 1.00 66.75 164 GLU A CA 1
ATOM 1255 C C . GLU A 1 164 ? -4.138 8.481 47.671 1.00 66.75 164 GLU A C 1
ATOM 1257 O O . GLU A 1 164 ? -4.342 7.341 47.254 1.00 66.75 164 GLU A O 1
ATOM 1262 N N . LEU A 1 165 ? -3.130 9.230 47.218 1.00 66.31 165 LEU A N 1
ATOM 1263 C CA . LEU A 1 165 ? -2.234 8.819 46.138 1.00 66.31 165 LEU A CA 1
ATOM 1264 C C . LEU A 1 165 ? -1.423 7.552 46.468 1.00 66.31 165 LEU A C 1
ATOM 1266 O O . LEU A 1 165 ? -1.289 6.677 45.613 1.00 66.31 165 LEU A O 1
ATOM 1270 N N . GLU A 1 166 ? -0.940 7.397 47.703 1.00 71.12 166 GLU A N 1
ATOM 1271 C CA . GLU A 1 166 ? -0.258 6.175 48.159 1.00 71.12 166 GLU A CA 1
ATOM 1272 C C . GLU A 1 166 ? -1.198 4.958 48.209 1.00 71.12 166 GLU A C 1
ATOM 1274 O O . GLU A 1 166 ? -0.824 3.865 47.769 1.00 71.12 166 GLU A O 1
ATOM 1279 N N . LYS A 1 167 ? -2.447 5.132 48.670 1.00 73.69 167 LYS A N 1
ATOM 1280 C CA . LYS A 1 167 ? -3.474 4.071 48.646 1.00 73.69 167 LYS A CA 1
ATOM 1281 C C . LYS A 1 167 ? -3.826 3.664 47.215 1.00 73.69 167 LYS A C 1
ATOM 1283 O O . LYS A 1 167 ? -3.933 2.470 46.926 1.00 73.69 167 LYS A O 1
ATOM 1288 N N . ILE A 1 168 ? -3.961 4.639 46.314 1.00 69.88 168 ILE A N 1
ATOM 1289 C CA . ILE A 1 168 ? -4.189 4.412 44.883 1.00 69.88 168 ILE A CA 1
ATOM 1290 C C . ILE A 1 168 ? -3.019 3.629 44.280 1.00 69.88 168 ILE A C 1
ATOM 1292 O O . ILE A 1 168 ? -3.247 2.594 43.655 1.00 69.88 168 ILE A O 1
ATOM 1296 N N . LYS A 1 169 ? -1.775 4.066 44.517 1.00 69.25 169 LYS A N 1
ATOM 1297 C CA . LYS A 1 169 ? -0.565 3.387 44.035 1.00 69.25 169 LYS A CA 1
ATOM 1298 C C . LYS A 1 169 ? -0.492 1.945 44.537 1.00 69.25 169 LYS A C 1
ATOM 1300 O O . LYS A 1 169 ? -0.358 1.041 43.723 1.00 69.25 169 LYS A O 1
ATOM 1305 N N . THR A 1 170 ? -0.679 1.716 45.838 1.00 74.19 170 THR A N 1
ATOM 1306 C CA . THR A 1 170 ? -0.674 0.363 46.428 1.00 74.19 170 THR A CA 1
ATOM 1307 C C . THR A 1 170 ? -1.734 -0.532 45.782 1.00 74.19 170 THR A C 1
ATOM 1309 O O . THR A 1 170 ? -1.441 -1.662 45.400 1.00 74.19 170 THR A O 1
ATOM 1312 N N . THR A 1 171 ? -2.949 -0.011 45.580 1.00 67.69 171 THR A N 1
ATOM 1313 C CA . THR A 1 171 ? -4.044 -0.749 44.928 1.00 67.69 171 THR A CA 1
ATOM 1314 C C . THR A 1 171 ? -3.709 -1.091 43.472 1.00 67.69 171 THR A C 1
ATOM 1316 O O . THR A 1 171 ? -3.910 -2.225 43.045 1.00 67.69 171 THR A O 1
ATOM 1319 N N . LEU A 1 172 ? -3.150 -0.144 42.711 1.00 65.88 172 LEU A N 1
ATOM 1320 C CA . LEU A 1 172 ? -2.743 -0.364 41.320 1.00 65.88 172 LEU A CA 1
ATOM 1321 C C . LEU A 1 172 ? -1.579 -1.360 41.206 1.00 65.88 172 LEU A C 1
ATOM 1323 O O . LEU A 1 172 ? -1.630 -2.236 40.347 1.00 65.88 172 LEU A O 1
ATOM 1327 N N . THR A 1 173 ? -0.578 -1.291 42.089 1.00 67.62 173 THR A N 1
ATOM 1328 C CA . THR A 1 173 ? 0.539 -2.250 42.131 1.00 67.62 173 THR A CA 1
ATOM 1329 C C . THR A 1 173 ? 0.064 -3.658 42.490 1.00 67.62 173 THR A C 1
ATOM 1331 O O . THR A 1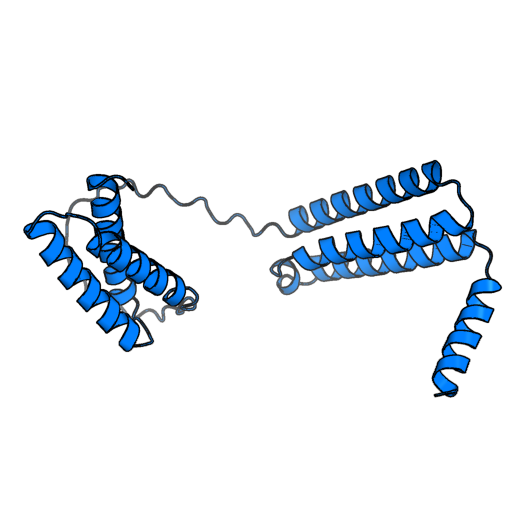 173 ? 0.477 -4.613 41.840 1.00 67.62 173 THR A O 1
ATOM 1334 N N . VAL A 1 174 ? -0.854 -3.817 43.452 1.00 68.56 174 VAL A N 1
ATOM 1335 C CA . VAL A 1 174 ? -1.449 -5.130 43.772 1.00 68.56 174 VAL A CA 1
ATOM 1336 C C . VAL A 1 174 ? -2.172 -5.721 42.557 1.00 68.56 174 VAL A C 1
ATOM 1338 O O . VAL A 1 174 ? -2.018 -6.908 42.270 1.00 68.56 174 VAL A O 1
ATOM 1341 N N . ILE A 1 175 ? -2.903 -4.902 41.793 1.00 65.31 175 ILE A N 1
ATOM 1342 C CA . ILE A 1 175 ? -3.593 -5.364 40.579 1.00 65.31 175 ILE A CA 1
ATOM 1343 C C . ILE A 1 175 ? -2.600 -5.646 39.428 1.00 65.31 175 ILE A C 1
ATOM 1345 O O . ILE A 1 175 ? -2.829 -6.579 38.660 1.00 65.31 175 ILE A O 1
ATOM 1349 N N . GLN A 1 176 ? -1.470 -4.929 39.341 1.00 64.62 176 GLN A N 1
ATOM 1350 C CA . GLN A 1 176 ? -0.372 -5.236 38.407 1.00 64.62 176 GLN A CA 1
ATOM 1351 C C . GLN A 1 176 ? 0.243 -6.611 38.699 1.00 64.62 176 GLN A C 1
ATOM 1353 O O . GLN A 1 176 ? 0.340 -7.451 37.808 1.00 64.62 176 GLN A O 1
ATOM 1358 N N . VAL A 1 177 ? 0.607 -6.859 39.964 1.00 60.94 177 VAL A N 1
ATOM 1359 C CA . VAL A 1 177 ? 1.224 -8.115 40.428 1.00 60.94 177 VAL A CA 1
ATOM 1360 C C . VAL A 1 177 ? 0.290 -9.312 40.226 1.00 60.94 177 VAL A C 1
ATOM 1362 O O . VAL A 1 177 ? 0.754 -10.420 39.970 1.00 60.94 177 VAL A O 1
ATOM 1365 N N . LYS A 1 178 ? -1.031 -9.098 40.267 1.00 60.69 178 LYS A N 1
ATOM 1366 C CA . LYS A 1 178 ? -2.034 -10.142 40.011 1.00 60.69 178 LYS A CA 1
ATOM 1367 C C . LYS A 1 178 ? -2.076 -10.621 38.548 1.00 60.69 178 LYS A C 1
ATOM 1369 O O . LYS A 1 178 ? -2.663 -11.666 38.277 1.00 60.69 178 LYS A O 1
ATOM 1374 N N . GLY A 1 179 ? -1.482 -9.885 37.603 1.00 53.81 179 GLY A N 1
ATOM 1375 C CA . GLY A 1 179 ? -1.213 -10.310 36.219 1.00 53.81 179 GLY A CA 1
ATOM 1376 C C . GLY A 1 179 ? -2.419 -10.464 35.277 1.00 53.81 179 GLY A C 1
ATOM 1377 O O . GLY A 1 179 ? -2.271 -10.285 34.071 1.00 53.81 179 GLY A O 1
ATOM 1378 N N . ASN A 1 180 ? -3.616 -10.754 35.792 1.00 56.38 180 ASN A N 1
ATOM 1379 C CA . ASN A 1 180 ? -4.842 -10.896 35.007 1.00 56.38 180 ASN A CA 1
ATOM 1380 C C . ASN A 1 180 ? -6.019 -10.193 35.717 1.00 56.38 180 ASN A C 1
ATOM 1382 O O . ASN A 1 180 ? -6.708 -10.823 36.525 1.00 56.38 180 ASN A O 1
ATOM 1386 N N . PRO A 1 181 ? -6.236 -8.883 35.481 1.00 57.81 181 PRO A N 1
ATOM 1387 C CA . PRO A 1 181 ? -7.284 -8.128 36.158 1.00 57.81 181 PRO A CA 1
ATOM 1388 C C . PRO A 1 181 ? -8.667 -8.619 35.721 1.00 57.81 181 PRO A C 1
ATOM 1390 O O . PRO A 1 181 ? -9.032 -8.549 34.545 1.00 57.81 181 PRO A O 1
ATOM 1393 N N . THR A 1 182 ? -9.459 -9.086 36.685 1.00 57.19 182 THR A N 1
ATOM 1394 C CA . THR A 1 182 ? -10.859 -9.462 36.449 1.00 57.19 182 THR A CA 1
ATOM 1395 C C . THR A 1 182 ? -11.700 -8.245 36.044 1.00 57.19 182 THR A C 1
ATOM 1397 O O . THR A 1 182 ? -11.317 -7.099 36.277 1.00 57.19 182 THR A O 1
ATOM 1400 N N . ALA A 1 183 ? -12.882 -8.461 35.454 1.00 57.22 183 ALA A N 1
ATOM 1401 C CA . ALA A 1 183 ? -13.735 -7.362 34.982 1.00 57.22 183 ALA A CA 1
ATOM 1402 C C . ALA A 1 183 ? -14.081 -6.334 36.085 1.00 57.22 183 ALA A C 1
ATOM 1404 O O . ALA A 1 183 ? -14.111 -5.136 35.816 1.00 57.22 183 ALA A O 1
ATOM 1405 N N . GLN A 1 184 ? -14.258 -6.795 37.329 1.00 59.09 184 GLN A N 1
ATOM 1406 C CA . GLN A 1 184 ? -14.477 -5.941 38.505 1.00 59.09 184 GLN A CA 1
ATOM 1407 C C . GLN A 1 184 ? -13.229 -5.115 38.859 1.00 59.09 184 GLN A C 1
ATOM 1409 O O . GLN A 1 184 ? -13.324 -3.926 39.153 1.00 59.09 184 GLN A O 1
ATOM 1414 N N . GLU A 1 185 ? -12.038 -5.709 38.765 1.00 59.12 185 GLU A N 1
ATOM 1415 C CA . GLU A 1 185 ? -10.769 -5.000 38.968 1.00 59.12 185 GLU A CA 1
ATOM 1416 C C . GLU A 1 185 ? -10.516 -3.973 37.854 1.00 59.12 18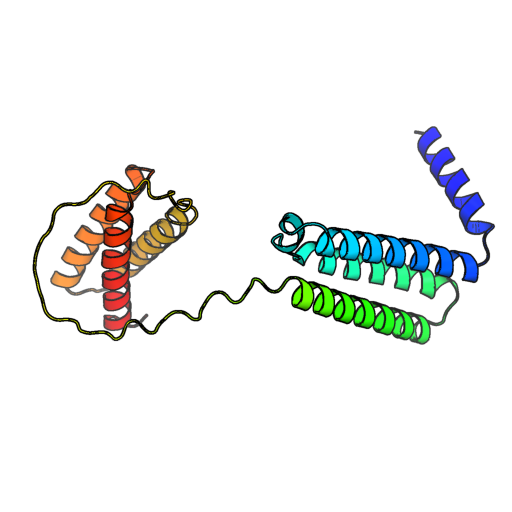5 GLU A C 1
ATOM 1418 O O . GLU A 1 185 ? -9.974 -2.907 38.125 1.00 59.12 185 GLU A O 1
ATOM 1423 N N . GLY A 1 186 ? -10.992 -4.226 36.630 1.00 59.34 186 GLY A N 1
ATOM 1424 C CA . GLY A 1 186 ? -11.014 -3.252 35.534 1.00 59.34 186 GLY A CA 1
ATOM 1425 C C . GLY A 1 186 ? -11.833 -1.992 35.843 1.00 59.34 186 GLY A C 1
ATOM 1426 O O . GLY A 1 186 ? -11.387 -0.880 35.544 1.00 59.34 186 GLY A O 1
ATOM 1427 N N . GLU A 1 187 ? -12.999 -2.140 36.479 1.00 63.47 187 GLU A N 1
ATOM 1428 C CA . GLU A 1 187 ? -13.810 -1.006 36.945 1.00 63.47 187 GLU A CA 1
ATOM 1429 C C . GLU A 1 187 ? -13.116 -0.248 38.085 1.00 63.47 187 GLU A C 1
ATOM 1431 O O . GLU A 1 187 ? -13.076 0.985 38.060 1.00 63.47 187 GLU A O 1
ATOM 1436 N N . ILE A 1 188 ? -12.482 -0.965 39.022 1.00 65.75 188 ILE A N 1
ATOM 1437 C CA . ILE A 1 188 ? -11.680 -0.368 40.102 1.00 65.75 188 ILE A CA 1
ATOM 1438 C C . ILE A 1 188 ? -10.501 0.429 39.522 1.00 65.75 188 ILE A C 1
ATOM 1440 O O . ILE A 1 188 ? -10.363 1.604 39.853 1.00 65.75 188 ILE A O 1
ATOM 1444 N N . ILE A 1 189 ? -9.700 -0.142 38.610 1.00 65.44 189 ILE A N 1
ATOM 1445 C CA . ILE A 1 189 ? -8.599 0.566 37.923 1.00 65.44 189 ILE A CA 1
ATOM 1446 C C . ILE A 1 189 ? -9.120 1.847 37.264 1.00 65.44 189 ILE A C 1
ATOM 1448 O O . ILE A 1 189 ? -8.511 2.904 37.410 1.00 65.44 189 ILE A O 1
ATOM 1452 N N . ASN A 1 190 ? -10.250 1.782 36.555 1.00 67.06 190 ASN A N 1
ATOM 1453 C CA . ASN A 1 190 ? -10.816 2.937 35.860 1.00 67.06 190 ASN A CA 1
ATOM 1454 C C . ASN A 1 190 ? -11.329 4.016 36.840 1.00 67.06 190 ASN A C 1
ATOM 1456 O O . ASN A 1 190 ? -11.180 5.209 36.574 1.00 67.06 190 ASN A O 1
ATOM 1460 N N . GLY A 1 191 ? -11.872 3.611 37.993 1.00 70.94 191 GLY A N 1
ATOM 1461 C CA . GLY A 1 191 ? -12.233 4.504 39.095 1.00 70.94 191 GLY A CA 1
ATOM 1462 C C . GLY A 1 191 ? -11.018 5.203 39.711 1.00 70.94 191 GLY A C 1
ATOM 1463 O O . GLY A 1 191 ? -11.010 6.430 39.821 1.00 70.94 191 GLY A O 1
ATOM 1464 N N . GLN A 1 192 ? -9.962 4.445 40.027 1.00 69.44 192 GLN A N 1
ATOM 1465 C CA . GLN A 1 192 ? -8.715 4.994 40.569 1.00 69.44 192 GLN A CA 1
ATOM 1466 C C . GLN A 1 192 ? -7.992 5.888 39.549 1.00 69.44 192 GLN A C 1
ATOM 1468 O O . GLN A 1 192 ? -7.467 6.938 39.907 1.00 69.44 192 GLN A O 1
ATOM 1473 N N . PHE A 1 193 ? -8.030 5.544 38.258 1.00 67.81 193 PHE A N 1
ATOM 1474 C CA . PHE A 1 193 ? -7.501 6.394 37.192 1.00 67.81 193 PHE A CA 1
ATOM 1475 C C . PHE A 1 193 ? -8.257 7.725 37.091 1.00 67.81 193 PHE A C 1
ATOM 1477 O O . PHE A 1 193 ? -7.638 8.776 36.956 1.00 67.81 193 PHE A O 1
ATOM 1484 N N . ASN A 1 194 ? -9.586 7.718 37.227 1.00 71.81 194 ASN A N 1
ATOM 1485 C CA . ASN A 1 194 ? -10.376 8.951 37.260 1.00 71.81 194 ASN A CA 1
ATOM 1486 C C . ASN A 1 194 ? -10.065 9.803 38.510 1.00 71.81 194 ASN A C 1
ATOM 1488 O O . ASN A 1 194 ? -10.032 11.029 38.426 1.00 71.81 194 ASN A O 1
ATOM 1492 N N . ALA A 1 195 ? -9.772 9.178 39.657 1.00 71.50 195 ALA A N 1
ATOM 1493 C CA . ALA A 1 195 ? -9.279 9.888 40.840 1.00 71.50 195 ALA A CA 1
ATOM 1494 C C . ALA A 1 195 ? -7.900 10.535 40.591 1.00 71.50 195 ALA A C 1
ATOM 1496 O O . ALA A 1 195 ? -7.724 11.719 40.879 1.00 71.50 195 ALA A O 1
ATOM 1497 N N . LEU A 1 196 ? -6.963 9.817 39.957 1.00 68.88 196 LEU A N 1
ATOM 1498 C CA . LEU A 1 196 ? -5.664 10.366 39.537 1.00 68.88 196 LEU A CA 1
ATOM 1499 C C . LEU A 1 196 ? -5.815 11.536 38.555 1.00 68.88 196 LEU A C 1
ATOM 1501 O O . LEU A 1 196 ? -5.154 12.555 38.724 1.00 68.88 196 LEU A O 1
ATOM 1505 N N . VAL A 1 197 ? -6.711 11.438 37.567 1.00 69.56 197 VAL A N 1
ATOM 1506 C CA . VAL A 1 197 ? -6.995 12.530 36.616 1.00 69.56 197 VAL A CA 1
ATOM 1507 C C . VAL A 1 197 ? -7.584 13.756 37.321 1.00 69.56 197 VAL A C 1
ATOM 1509 O O . VAL A 1 197 ? -7.186 14.879 37.020 1.00 69.56 197 VAL A O 1
ATOM 1512 N N . LYS A 1 198 ? -8.470 13.571 38.307 1.00 73.06 198 LYS A N 1
ATOM 1513 C CA . LYS A 1 198 ? -8.979 14.681 39.131 1.00 73.06 198 LYS A CA 1
ATOM 1514 C C . LYS A 1 198 ? -7.878 15.334 39.967 1.00 73.06 198 LYS A C 1
ATOM 1516 O O . LYS A 1 198 ? -7.856 16.558 40.070 1.00 73.06 198 LYS A O 1
ATOM 1521 N N . LEU A 1 199 ? -6.947 14.553 40.521 1.00 66.31 199 LEU A N 1
ATOM 1522 C CA . LEU A 1 199 ? -5.782 15.086 41.234 1.00 66.31 199 LEU A CA 1
ATOM 1523 C C . LEU A 1 199 ? -4.809 15.813 40.291 1.00 66.31 199 LEU A C 1
ATOM 1525 O O . LEU A 1 199 ? -4.332 16.885 40.653 1.00 66.31 199 LEU A O 1
ATOM 1529 N N . MET A 1 200 ? -4.578 15.314 39.069 1.00 64.81 200 MET A N 1
ATOM 1530 C CA . MET A 1 200 ? -3.831 16.044 38.031 1.00 64.81 200 MET A CA 1
ATOM 1531 C C . MET A 1 200 ? -4.477 17.404 37.738 1.00 64.81 200 MET A C 1
ATOM 1533 O O . MET A 1 200 ? -3.810 18.429 37.860 1.00 64.81 200 MET A O 1
ATOM 1537 N N . ALA A 1 201 ? -5.785 17.431 37.461 1.00 65.69 201 ALA A N 1
ATOM 1538 C CA . ALA A 1 201 ? -6.520 18.666 37.187 1.00 65.69 201 ALA A CA 1
ATOM 1539 C C . ALA A 1 201 ? -6.484 19.657 38.370 1.00 65.69 201 ALA A C 1
ATOM 1541 O O . ALA A 1 201 ? -6.291 20.853 38.167 1.00 65.69 201 ALA A O 1
ATOM 1542 N N . LYS A 1 202 ? -6.604 19.164 39.613 1.00 67.31 202 LYS A N 1
ATOM 1543 C CA . LYS A 1 202 ? -6.506 19.968 40.848 1.00 67.31 202 LYS A CA 1
ATOM 1544 C C . LYS A 1 202 ? -5.125 20.610 41.031 1.00 67.31 202 LYS A C 1
ATOM 1546 O O . LYS A 1 202 ? -5.033 21.699 41.591 1.00 67.31 202 LYS A O 1
ATOM 1551 N N . TYR A 1 203 ? -4.061 19.942 40.582 1.00 63.09 203 TYR A N 1
ATOM 1552 C CA . TYR A 1 203 ? -2.672 20.367 40.781 1.00 63.09 203 TYR A CA 1
ATOM 1553 C C . TYR A 1 203 ? -2.000 20.975 39.542 1.00 63.09 203 TYR A C 1
ATOM 1555 O O . TYR A 1 203 ? -0.800 21.257 39.599 1.00 63.09 203 TYR A O 1
ATOM 1563 N N . GLY A 1 204 ? -2.738 21.206 38.453 1.00 54.69 204 GLY A N 1
ATOM 1564 C CA . GLY A 1 204 ? -2.215 21.780 37.212 1.00 54.69 204 GLY A CA 1
ATOM 1565 C C . GLY A 1 204 ? -1.274 20.817 36.486 1.00 54.69 204 GLY A C 1
ATOM 1566 O O . GLY A 1 204 ? -0.058 20.833 36.722 1.00 54.69 204 GLY A O 1
ATOM 1567 N N . TYR A 1 205 ? -1.871 19.993 35.626 1.00 50.53 205 TYR A N 1
ATOM 1568 C CA . TYR A 1 205 ? -1.251 19.092 34.654 1.00 50.53 205 TYR A CA 1
ATOM 1569 C C . TYR A 1 205 ? -2.037 19.170 33.341 1.00 50.53 205 TYR A C 1
ATOM 1571 O O . TYR A 1 205 ? -3.274 19.348 33.436 1.00 50.53 205 TYR A O 1
#

Foldseek 3Di:
DVVVVVVVVVVVVVVVPDDLVVVLVVLCVVVVVVLVVLLVCCLVDLVSLPDDCVVLLVVQVVSLVVQLVSCVVPDDNVVSVVVSVVSSVVSVVSSVVSNVSSPDPDPPPPDPPPDDDDDDDDDDDDDDPDDDDDPPPPLVLLVVLLVLLVVLCPDPDDPVLNVLSVVLNVLSVVCVVVVDQDPVSSVVSVVSSVVSVVSCVVVPD